Protein AF-0000000083498237 (afdb_homodimer)

Organism: Acipenser ruthenus (NCBI:txid7906)

Nearest PDB structures (foldseek):
  3wdn-assembly1_A  TM=9.332E-01  e=9.182E-15  Bos taurus
  2edg-assembly1_A  TM=9.041E-01  e=4.044E-14  Mus musculus
  1onl-assembly3_C  TM=9.691E-01  e=1.358E-11  Thermus thermophilus
  3mxu-assembly1_A  TM=9.628E-01  e=1.806E-11  Bartonella henselae
  1htp-assembly1_A  TM=9.085E-01  e=6.113E-12  Pisum sativum

InterPro domains:
  IPR000089 Biotin/lipoyl attachment [PS50968] (24-107)
  IPR002930 Glycine cleavage system H-protein [PTHR11715] (7-100)
  IPR003016 2-oxo acid dehydrogenase, lipoyl-binding site [PS00189] (49-78)
  IPR011053 Single hybrid motif [SSF51230] (9-100)
  IPR017453 Glycine cleavage system H-protein, subgroup [TIGR00527] (9-100)
  IPR033753 Glycine cleavage system H-protein/Simiate [PF01597] (9-100)
  IPR033753 Glycine cleavage system H-protein/Simiate [cd06848] (11-100)

Solvent-accessible surface area (backbone atoms only — not comparable to full-atom values): 10986 Å² total; per-residue (Å²): 130,83,64,63,46,64,39,66,40,38,36,51,88,50,55,48,30,40,34,39,44,63,49,28,32,35,34,30,42,36,71,67,43,34,59,72,41,42,66,38,72,39,49,47,72,61,58,70,67,42,76,38,47,59,65,33,74,49,34,34,40,28,27,92,78,39,76,44,78,35,58,33,56,47,61,39,43,31,71,40,59,48,66,64,31,69,82,41,24,45,32,38,61,77,28,25,69,64,78,21,36,47,37,30,28,58,101,129,83,65,63,47,65,39,67,40,39,35,51,89,50,54,48,30,39,32,38,45,64,50,27,32,35,33,31,42,37,70,68,42,34,60,74,42,41,66,37,73,39,47,48,71,60,57,70,68,43,76,39,46,60,64,33,75,49,36,35,40,29,27,90,78,42,77,43,79,35,58,32,57,46,61,38,43,29,70,41,58,50,66,63,30,69,82,40,25,44,31,37,62,79,28,24,70,64,78,22,36,46,36,30,26,58,100

Foldseek 3Di:
DPPDDDFDFDDDPDQKDWDDDPQKTWIFGDLVVDVVQPQWDAKFAADQFDWAAFQDFGIWTHDPVDIDTDTDRHGAGWHFALPVCHVVVRCCNVPRPPNNIGTMGGD/DPPDDDFDFDDDPDQKDWDDDPQKTWIFGDLVVDVVQPQWDAKFAADQFDWAAFQDFGIWTHDPVDIDTDTDRHGAGWHFALPVCHVVVRCCNVPRPPNNIGTMGGD

pLDDT: mean 87.87, std 16.26, range [27.38, 98.69]

Sequence (214 aa):
MLYFFSAVLKFTDKHEWVRVEGGTGIVGISNFAQEALGDVVYCGLPEVGTKLKKMDEFGALESVKAASELYSPLTGEVTEVNTALADNPGLVNKSCYKDGEFSTVPLMLYFFSAVLKFTDKHEWVRVEGGTGIVGISNFAQEALGDVVYCGLPEVGTKLKKMDEFGALESVKAASELYSPLTGEVTEVNTALADNPGLVNKSCYKDGEFSTVPL

Radius of gyration: 17.03 Å; Cα contacts (8 Å, |Δi|>4): 546; chains: 2; bounding box: 37×48×39 Å

Secondary structure (DSSP, 8-state):
----EEEEEEE-SSSEEEEEETTEEEEEE-HHHHHHH-SEEEEE-PPTT-EE-TT-EEEEEEESS-EEEEE-SS-EE--EE-THHHH-TTHHHH-TTTTT--EEEE-/----EEEEEEE-SSSEEEEEETTEEEEEE-HHHHHHH-SEEEEE-PPTT-EE-TT-EEEEEEESS-EEEEE-SS-EE--EE-THHHH-TTHHHH-TTTTT--EEEE-

Structure (mmCIF, N/CA/C/O backbone):
data_AF-0000000083498237-model_v1
#
loop_
_entity.id
_entity.type
_entity.pdbx_description
1 polymer 'Glycine cleavage system H protein'
#
loop_
_atom_site.group_PDB
_atom_site.id
_atom_site.type_symbol
_atom_site.label_atom_id
_atom_site.label_alt_id
_atom_site.label_comp_id
_atom_site.label_asym_id
_atom_site.label_entity_id
_atom_site.label_seq_id
_atom_site.pdbx_PDB_ins_code
_atom_site.Cartn_x
_atom_site.Cartn_y
_atom_site.Cartn_z
_atom_site.occupancy
_atom_site.B_iso_or_equiv
_atom_site.auth_seq_id
_atom_site.auth_comp_id
_atom_site.auth_asym_id
_atom_site.auth_atom_id
_atom_site.pdbx_PDB_model_num
ATOM 1 N N . MET A 1 1 ? -9.75 -21.562 10.539 1 27.38 1 MET A N 1
ATOM 2 C CA . MET A 1 1 ? -10.859 -20.656 10.219 1 27.38 1 MET A CA 1
ATOM 3 C C . MET A 1 1 ? -10.336 -19.328 9.68 1 27.38 1 MET A C 1
ATOM 5 O O . MET A 1 1 ? -9.547 -18.656 10.352 1 27.38 1 MET A O 1
ATOM 9 N N . LEU A 1 2 ? -10.242 -19.188 8.359 1 33.75 2 LEU A N 1
ATOM 10 C CA . LEU A 1 2 ? -9.633 -18.062 7.672 1 33.75 2 LEU A CA 1
ATOM 11 C C . LEU A 1 2 ? -10.406 -16.766 7.941 1 33.75 2 LEU A C 1
ATOM 13 O O . LEU A 1 2 ? -11.602 -16.688 7.633 1 33.75 2 LEU A O 1
ATOM 17 N N . TYR A 1 3 ? -10.234 -16.219 9.164 1 40.56 3 TYR A N 1
ATOM 18 C CA . TYR A 1 3 ? -11 -15.031 9.523 1 40.56 3 TYR A CA 1
ATOM 19 C C . TYR A 1 3 ? -10.867 -13.953 8.461 1 40.56 3 TYR A C 1
ATOM 21 O O . TYR A 1 3 ? -9.766 -13.68 7.977 1 40.56 3 TYR A O 1
ATOM 29 N N . PHE A 1 4 ? -11.953 -13.969 7.645 1 43.88 4 PHE A N 1
ATOM 30 C CA . PHE A 1 4 ? -12.078 -12.945 6.617 1 43.88 4 PHE A CA 1
ATOM 31 C C . PHE A 1 4 ? -12.453 -11.602 7.234 1 43.88 4 PHE A C 1
ATOM 33 O O . PHE A 1 4 ? -1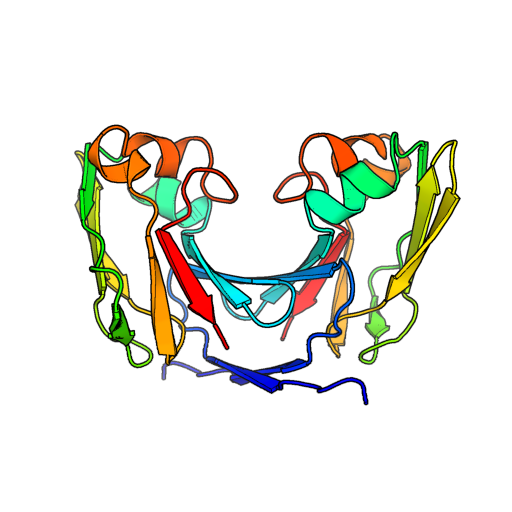3.281 -11.539 8.148 1 43.88 4 PHE A O 1
ATOM 40 N N . PHE A 1 5 ? -11.477 -10.859 7.574 1 47.78 5 PHE A N 1
ATOM 41 C CA . PHE A 1 5 ? -11.883 -9.523 8.008 1 47.78 5 PHE A CA 1
ATOM 42 C C . PHE A 1 5 ? -12.141 -8.625 6.801 1 47.78 5 PHE A C 1
ATOM 44 O O . PHE A 1 5 ? -11.438 -8.711 5.793 1 47.78 5 PHE A O 1
ATOM 51 N N . SER A 1 6 ? -13.391 -8.406 6.602 1 51.25 6 SER A N 1
ATOM 52 C CA . SER A 1 6 ? -13.789 -7.438 5.582 1 51.25 6 SER A CA 1
ATOM 53 C C . SER A 1 6 ? -13.594 -6.008 6.07 1 51.25 6 SER A C 1
ATOM 55 O O . SER A 1 6 ? -13.922 -5.684 7.215 1 51.25 6 SER A O 1
ATOM 57 N N . ALA A 1 7 ? -12.617 -5.414 5.512 1 54.34 7 ALA A N 1
ATOM 58 C CA . ALA A 1 7 ? -12.547 -3.99 5.828 1 54.34 7 ALA A CA 1
ATOM 59 C C . ALA A 1 7 ? -13.156 -3.148 4.711 1 54.34 7 ALA A C 1
ATOM 61 O O . ALA A 1 7 ? -13.039 -3.492 3.531 1 54.34 7 ALA A O 1
ATOM 62 N N . VAL A 1 8 ? -14.234 -2.467 5.133 1 51.41 8 VAL A N 1
ATOM 63 C CA . VAL A 1 8 ? -14.812 -1.5 4.207 1 51.41 8 VAL A CA 1
ATOM 64 C C . VAL A 1 8 ? -13.93 -0.252 4.148 1 51.41 8 VAL A C 1
ATOM 66 O O . VAL A 1 8 ? -13.719 0.412 5.168 1 51.41 8 VAL A O 1
ATOM 69 N N . LEU A 1 9 ? -13.109 -0.253 3.09 1 57.09 9 LEU A N 1
ATOM 70 C CA . LEU A 1 9 ? -12.32 0.964 2.939 1 57.09 9 LEU A CA 1
ATOM 71 C C . LEU A 1 9 ? -13.055 1.985 2.076 1 57.09 9 LEU A C 1
ATOM 73 O O . LEU A 1 9 ? -13.617 1.635 1.037 1 57.09 9 LEU A O 1
ATOM 77 N N . LYS A 1 10 ? -13.484 3.09 2.682 1 51.22 10 LYS A N 1
ATOM 78 C CA . LYS A 1 10 ? -14.047 4.227 1.953 1 51.22 10 LYS A CA 1
ATOM 79 C C . LYS A 1 10 ? -12.961 5.223 1.565 1 51.22 10 LYS A C 1
ATOM 81 O O . LYS A 1 10 ? -12.148 5.617 2.404 1 51.22 10 LYS A O 1
ATOM 86 N N . PHE A 1 11 ? -12.742 5.18 0.241 1 52.62 11 PHE A N 1
ATOM 87 C CA . PHE A 1 11 ? -11.648 6.039 -0.191 1 52.62 11 PHE A CA 1
ATOM 88 C C . PHE A 1 11 ? -12.172 7.395 -0.654 1 52.62 11 PHE A C 1
ATOM 90 O O . PHE A 1 11 ? -13.297 7.492 -1.161 1 52.62 11 PHE A O 1
ATOM 97 N N . THR A 1 12 ? -11.672 8.312 0.049 1 52 12 THR A N 1
ATOM 98 C CA . THR A 1 12 ? -11.922 9.648 -0.482 1 52 12 THR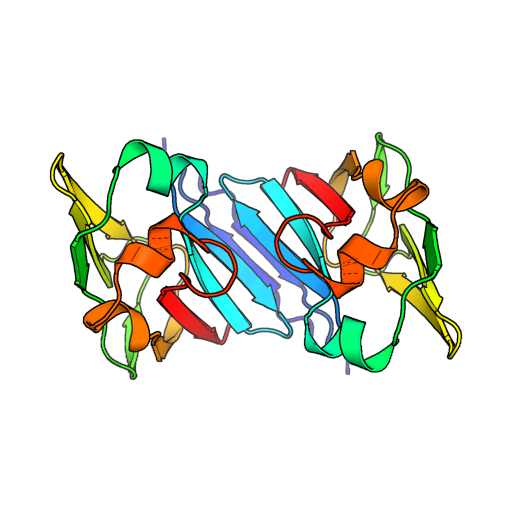 A CA 1
ATOM 99 C C . THR A 1 12 ? -11.023 9.93 -1.688 1 52 12 THR A C 1
ATOM 101 O O . THR A 1 12 ? -10.039 9.227 -1.907 1 52 12 THR A O 1
ATOM 104 N N . ASP A 1 13 ? -11.539 10.656 -2.639 1 53.16 13 ASP A N 1
ATOM 105 C CA . ASP A 1 13 ? -10.75 11.18 -3.752 1 53.16 13 ASP A CA 1
ATOM 106 C C . ASP A 1 13 ? -9.453 11.82 -3.256 1 53.16 13 ASP A C 1
ATOM 108 O O . ASP A 1 13 ? -8.75 12.484 -4.0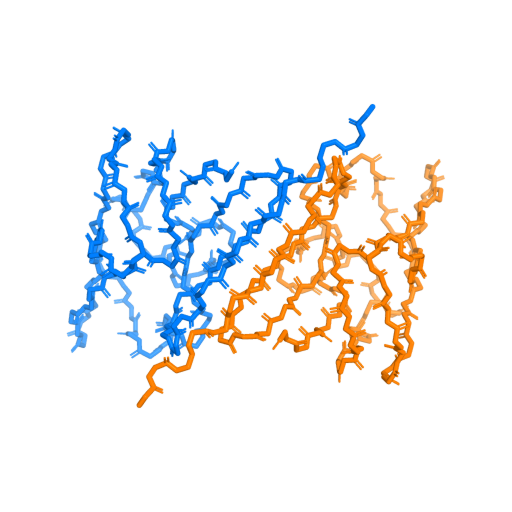2 1 53.16 13 ASP A O 1
ATOM 112 N N . LYS A 1 14 ? -9.172 11.672 -2.029 1 62.41 14 LYS A N 1
ATOM 113 C CA . LYS A 1 14 ? -7.996 12.43 -1.613 1 62.41 14 LYS A CA 1
ATOM 114 C C . LYS A 1 14 ? -6.715 11.641 -1.862 1 62.41 14 LYS A C 1
ATOM 116 O O . LYS A 1 14 ? -6.75 10.562 -2.465 1 62.41 14 LYS A O 1
ATOM 121 N N . HIS A 1 15 ? -5.512 12.211 -1.457 1 78.88 15 HIS A N 1
ATOM 122 C CA . HIS A 1 15 ? -4.133 11.898 -1.819 1 78.88 15 HIS A CA 1
ATOM 123 C C . HIS A 1 15 ? -3.553 10.828 -0.9 1 78.88 15 HIS A C 1
ATOM 125 O O . HIS A 1 15 ? -2.41 10.406 -1.084 1 78.88 15 HIS A O 1
ATOM 131 N N . GLU A 1 16 ? -4.492 10.289 0.008 1 83.06 16 GLU A N 1
ATOM 132 C CA . GLU A 1 16 ? -3.967 9.266 0.905 1 83.06 16 GLU A CA 1
ATOM 133 C C . GLU A 1 16 ? -4.207 7.867 0.344 1 83.06 16 GLU A C 1
ATOM 135 O O . GLU A 1 16 ? -5.184 7.637 -0.367 1 83.06 16 GLU A O 1
ATOM 140 N N . TRP A 1 17 ? -3.297 6.969 0.682 1 89.69 17 TRP A N 1
ATOM 141 C CA . TRP A 1 17 ? -3.492 5.555 0.387 1 89.69 17 TRP A CA 1
ATOM 142 C C . TRP A 1 17 ? -3.539 4.73 1.67 1 89.69 17 TRP A C 1
ATOM 144 O O . TRP A 1 17 ? -3.049 5.168 2.713 1 89.69 17 TRP A O 1
ATOM 154 N N . VAL A 1 18 ? -4.211 3.629 1.62 1 90.56 18 VAL A N 1
ATOM 155 C CA . VAL A 1 18 ? -4.191 2.623 2.678 1 90.56 18 VAL A CA 1
ATOM 156 C C . VAL A 1 18 ? -3.676 1.298 2.121 1 90.56 18 VAL A C 1
ATOM 158 O O . VAL A 1 18 ? -4.137 0.838 1.072 1 90.56 18 VAL A O 1
ATOM 161 N N . ARG A 1 19 ? -2.652 0.827 2.756 1 91.19 19 ARG A N 1
ATOM 162 C CA . ARG A 1 19 ? -2.217 -0.532 2.455 1 91.19 19 ARG A CA 1
ATOM 163 C C . ARG A 1 19 ? -2.664 -1.505 3.539 1 91.19 19 ARG A C 1
ATOM 165 O O . ARG A 1 19 ? -2.461 -1.254 4.73 1 91.19 19 ARG A O 1
ATOM 172 N N . VAL A 1 20 ? -3.318 -2.539 3.094 1 88.19 20 VAL A N 1
ATOM 173 C CA . VAL A 1 20 ? -3.785 -3.553 4.035 1 88.19 20 VAL A CA 1
ATOM 174 C C . VAL A 1 20 ? -2.912 -4.801 3.922 1 88.19 20 VAL A C 1
ATOM 176 O O . VAL A 1 20 ? -2.768 -5.371 2.838 1 88.19 20 VAL A O 1
ATOM 179 N N . GLU A 1 21 ? -2.26 -5.148 5.059 1 83.88 21 GLU A N 1
ATOM 180 C CA . GLU A 1 21 ? -1.44 -6.348 5.203 1 83.88 21 GLU A CA 1
ATOM 181 C C . GLU A 1 21 ? -1.862 -7.16 6.422 1 83.88 21 GLU A C 1
ATOM 183 O O . GLU A 1 21 ? -1.697 -6.715 7.559 1 83.88 21 GLU A O 1
ATOM 188 N N . GLY A 1 22 ? -2.287 -8.406 6.27 1 75.81 22 GLY A N 1
ATOM 189 C CA . GLY A 1 22 ? -2.664 -9.25 7.398 1 75.81 22 GLY A CA 1
ATOM 190 C C . GLY A 1 22 ? -3.65 -8.578 8.336 1 75.81 22 GLY A C 1
ATOM 191 O O . GLY A 1 22 ? -3.465 -8.594 9.555 1 75.81 22 GLY A O 1
ATOM 192 N N . GLY A 1 23 ? -4.605 -7.793 7.898 1 78.31 23 GLY A N 1
ATOM 193 C CA . GLY A 1 23 ? -5.621 -7.172 8.734 1 78.31 23 GLY A CA 1
ATOM 194 C C . GLY A 1 23 ? -5.195 -5.824 9.289 1 78.31 23 GLY A C 1
ATOM 195 O O . GLY A 1 23 ? -5.832 -5.297 10.203 1 78.31 23 GLY A O 1
ATOM 196 N N . THR A 1 24 ? -4.133 -5.449 8.977 1 88.38 24 THR A N 1
ATOM 197 C CA . THR A 1 24 ? -3.613 -4.168 9.445 1 88.38 24 THR A CA 1
ATOM 198 C C . THR A 1 24 ? -3.557 -3.16 8.305 1 88.38 24 THR A C 1
ATOM 200 O O . THR A 1 24 ? -3.113 -3.486 7.199 1 88.38 24 THR A O 1
ATOM 203 N N . GLY A 1 25 ? -4.09 -2 8.609 1 91.06 25 GLY A N 1
ATOM 204 C CA . GLY A 1 25 ? -4 -0.906 7.652 1 91.06 25 GLY A CA 1
ATOM 205 C C . GLY A 1 25 ? -2.842 0.034 7.934 1 91.06 25 GLY A C 1
ATOM 206 O O . GLY A 1 25 ? -2.619 0.428 9.078 1 91.06 25 GLY A O 1
ATOM 207 N N . ILE A 1 26 ? -2.045 0.298 6.871 1 93.69 26 ILE A N 1
ATOM 208 C CA . ILE A 1 26 ? -0.988 1.304 6.895 1 93.69 26 ILE A CA 1
ATOM 209 C C . ILE A 1 26 ? -1.384 2.488 6.016 1 93.69 26 ILE A C 1
ATOM 211 O O . ILE A 1 26 ? -1.912 2.307 4.918 1 93.69 26 ILE A O 1
ATOM 215 N N . VAL A 1 27 ? -1.075 3.727 6.555 1 94.5 27 VAL A N 1
ATOM 216 C CA . VAL A 1 27 ? -1.565 4.91 5.855 1 94.5 27 VAL A CA 1
ATOM 217 C C . VAL A 1 27 ? -0.387 5.773 5.406 1 94.5 27 VAL A C 1
ATOM 219 O O . VAL A 1 27 ? 0.569 5.969 6.16 1 94.5 27 VAL A O 1
ATOM 222 N N . GLY A 1 28 ? -0.478 6.27 4.223 1 94.69 28 GLY A N 1
ATOM 223 C CA . GLY A 1 28 ? 0.453 7.242 3.668 1 94.69 28 GLY A CA 1
ATOM 224 C C . GLY A 1 28 ? -0.156 8.094 2.574 1 94.69 28 GLY A C 1
ATOM 225 O O . GLY A 1 28 ? -1.38 8.172 2.447 1 94.69 28 GLY A O 1
ATOM 226 N N . ILE A 1 29 ? 0.693 8.797 1.901 1 93.44 29 ILE A N 1
ATOM 227 C CA . ILE A 1 29 ? 0.193 9.578 0.775 1 93.44 29 ILE A CA 1
ATOM 228 C C . ILE A 1 29 ? 0.884 9.133 -0.51 1 93.44 29 ILE A C 1
ATOM 230 O O . ILE A 1 29 ? 2.004 8.617 -0.473 1 93.44 29 ILE A O 1
ATOM 234 N N . SER A 1 30 ? 0.207 9.375 -1.565 1 90.75 30 SER A N 1
ATOM 235 C CA . SER A 1 30 ? 0.648 8.906 -2.875 1 90.75 30 SER A CA 1
ATOM 236 C C . SER A 1 30 ? 1.851 9.703 -3.371 1 90.75 30 SER A C 1
ATOM 238 O O . SER A 1 30 ? 2.15 10.781 -2.846 1 90.75 30 SER A O 1
ATOM 240 N N . ASN A 1 31 ? 2.551 9.047 -4.398 1 90.81 31 ASN A N 1
ATOM 241 C CA . ASN A 1 31 ? 3.645 9.758 -5.059 1 90.81 31 ASN A CA 1
ATOM 242 C C . ASN A 1 31 ? 3.176 11.078 -5.66 1 90.81 31 ASN A C 1
ATOM 244 O O . ASN A 1 31 ? 3.859 12.094 -5.547 1 90.81 31 ASN A O 1
ATOM 248 N N . PHE A 1 32 ? 2.08 11.078 -6.262 1 87.38 32 PHE A N 1
ATOM 249 C CA . PHE A 1 32 ? 1.513 12.281 -6.848 1 87.38 32 PHE A CA 1
ATOM 250 C C . PHE A 1 32 ? 1.318 13.359 -5.789 1 87.38 32 PHE A C 1
ATOM 252 O O . PHE A 1 32 ? 1.662 14.523 -6.008 1 87.38 32 PHE A O 1
ATOM 259 N N . ALA A 1 33 ? 0.792 12.984 -4.66 1 89.31 33 ALA A N 1
ATOM 260 C CA . ALA A 1 33 ? 0.479 13.938 -3.596 1 89.31 33 ALA A CA 1
ATOM 261 C C . ALA A 1 33 ? 1.747 14.578 -3.047 1 89.31 33 ALA A C 1
ATOM 263 O O . ALA A 1 33 ? 1.802 15.797 -2.865 1 89.31 33 ALA A O 1
ATOM 264 N N . GLN A 1 34 ? 2.752 13.727 -2.742 1 92.75 34 GLN A N 1
ATOM 265 C CA . GLN A 1 34 ? 3.965 14.312 -2.184 1 92.75 34 GLN A CA 1
ATOM 266 C C . GLN A 1 34 ? 4.652 15.227 -3.195 1 92.75 34 GLN A C 1
ATOM 268 O O . GLN A 1 34 ? 5.254 16.234 -2.82 1 92.75 34 GLN A O 1
ATOM 273 N N . GLU A 1 35 ? 4.645 14.922 -4.449 1 93.06 35 GLU A N 1
ATOM 274 C CA . GLU A 1 35 ? 5.207 15.789 -5.48 1 93.06 35 GLU A CA 1
ATOM 275 C C . GLU A 1 35 ? 4.48 17.125 -5.535 1 93.06 35 GLU A C 1
ATOM 277 O O . GLU A 1 35 ? 5.113 18.172 -5.668 1 93.06 35 GLU A O 1
ATOM 282 N N . ALA A 1 36 ? 3.176 17.062 -5.457 1 91.06 36 ALA A N 1
ATOM 283 C CA . ALA A 1 36 ? 2.371 18.281 -5.5 1 91.06 36 ALA A CA 1
ATOM 284 C C . ALA A 1 36 ? 2.691 19.188 -4.316 1 91.06 36 ALA A C 1
ATOM 286 O O . ALA A 1 36 ? 2.646 20.422 -4.438 1 91.06 36 ALA A O 1
ATOM 287 N N . LEU A 1 37 ? 3.033 18.625 -3.197 1 93.69 37 LEU A N 1
ATOM 288 C CA . LEU A 1 37 ? 3.371 19.375 -1.992 1 93.69 37 LEU A CA 1
ATOM 289 C C . LEU A 1 37 ? 4.746 20.016 -2.121 1 93.69 37 LEU A C 1
ATOM 291 O O . LEU A 1 37 ? 4.984 21.094 -1.582 1 93.69 37 LEU A O 1
ATOM 295 N N . GLY A 1 38 ? 5.602 19.391 -2.846 1 95.5 38 GLY A N 1
ATOM 296 C CA . GLY A 1 38 ? 7.008 19.766 -2.852 1 95.5 38 GLY A CA 1
ATOM 297 C C . GLY A 1 38 ? 7.777 19.219 -1.665 1 95.5 38 GLY A C 1
ATOM 298 O O . GLY A 1 38 ? 7.383 18.203 -1.073 1 95.5 38 GLY A O 1
ATOM 299 N N . ASP A 1 39 ? 8.898 19.859 -1.352 1 97.44 39 ASP A N 1
ATOM 300 C CA . ASP A 1 39 ? 9.75 19.359 -0.276 1 97.44 39 ASP A CA 1
ATOM 301 C C . ASP A 1 39 ? 9.062 19.484 1.078 1 97.44 39 ASP A C 1
ATOM 303 O O . ASP A 1 39 ? 8.797 20.594 1.544 1 97.44 39 ASP A O 1
ATOM 307 N N . VAL A 1 40 ? 8.805 18.344 1.669 1 98.19 40 VAL A N 1
ATOM 308 C CA . VAL A 1 40 ? 8.164 18.344 2.979 1 98.19 40 VAL A CA 1
ATOM 309 C C . VAL A 1 40 ? 9.18 18.688 4.059 1 98.19 40 VAL A C 1
ATOM 311 O O . VAL A 1 40 ? 10.242 18.078 4.145 1 98.19 40 VAL A O 1
ATOM 314 N N . VAL A 1 41 ? 8.82 19.703 4.848 1 98.25 41 VAL A N 1
ATOM 315 C CA . VAL A 1 41 ? 9.773 20.188 5.844 1 98.25 41 VAL A CA 1
ATOM 316 C C . VAL A 1 41 ? 9.242 19.891 7.246 1 98.25 41 VAL A C 1
ATOM 318 O O . VAL A 1 41 ? 9.992 19.953 8.227 1 98.25 41 VAL A O 1
ATOM 321 N N . TYR A 1 42 ? 8.008 19.641 7.371 1 98.5 42 TYR A N 1
ATOM 322 C CA . TYR A 1 42 ? 7.414 19.312 8.664 1 98.5 42 TYR A CA 1
ATOM 323 C C . TYR A 1 42 ? 6.309 18.266 8.516 1 98.5 42 TYR A C 1
ATOM 325 O O . TYR A 1 42 ? 5.574 18.281 7.523 1 98.5 42 TYR A O 1
ATOM 333 N N . CYS A 1 43 ? 6.164 17.375 9.523 1 98.44 43 CYS A N 1
ATOM 334 C CA . CYS A 1 43 ? 5.125 16.359 9.602 1 98.44 43 CYS A CA 1
ATOM 335 C C . CYS A 1 43 ? 4.629 16.203 11.031 1 98.44 43 CYS A C 1
ATOM 337 O O . CYS A 1 43 ? 5.41 15.875 11.93 1 98.44 43 CYS A O 1
ATOM 339 N N . GLY A 1 44 ? 3.348 16.484 11.18 1 98.25 44 GLY A N 1
ATOM 340 C CA . GLY A 1 44 ? 2.678 16.203 12.438 1 98.25 44 GLY A CA 1
ATOM 341 C C . GLY A 1 44 ? 1.752 15.008 12.375 1 98.25 44 GLY A C 1
ATOM 342 O O . GLY A 1 44 ? 0.892 14.93 11.492 1 98.25 44 GLY A O 1
ATOM 343 N N . LEU A 1 45 ? 1.918 14.055 13.328 1 98.56 45 LEU A N 1
ATOM 344 C CA . LEU A 1 45 ? 1.117 12.836 13.344 1 98.56 45 LEU A CA 1
ATOM 345 C C . LEU A 1 45 ? 0.421 12.656 14.688 1 98.56 45 LEU A C 1
ATOM 347 O O . LEU A 1 45 ? 0.765 13.336 15.664 1 98.56 45 LEU A O 1
ATOM 351 N N . PRO A 1 46 ? -0.608 11.797 14.625 1 98.19 46 PRO A N 1
ATOM 352 C CA . PRO A 1 46 ? -1.301 11.578 15.898 1 98.19 46 PRO A CA 1
ATOM 353 C C . PRO A 1 46 ? -0.472 10.766 16.891 1 98.19 46 PRO A C 1
ATOM 355 O O . PRO A 1 46 ? 0.594 10.258 16.531 1 98.19 46 PRO A O 1
ATOM 358 N N . GLU A 1 47 ? -1.033 10.68 18.125 1 98.06 47 GLU A N 1
ATOM 359 C CA . GLU A 1 47 ? -0.423 9.789 19.109 1 98.06 47 GLU A CA 1
ATOM 360 C C . GLU A 1 47 ? -0.965 8.375 18.984 1 98.06 47 GLU A C 1
ATOM 362 O O . GLU A 1 47 ? -2.096 8.172 18.531 1 98.06 47 GLU A O 1
ATOM 367 N N . VAL A 1 48 ? -0.043 7.391 19.422 1 98.44 48 VAL A N 1
ATOM 368 C CA . VAL A 1 48 ? -0.532 6.02 19.562 1 98.44 48 VAL A CA 1
ATOM 369 C C . VAL A 1 48 ? -1.711 5.988 20.531 1 98.44 48 VAL A C 1
ATOM 371 O O . VAL A 1 48 ? -1.681 6.641 21.578 1 98.44 48 VAL A O 1
ATOM 374 N N . GLY A 1 49 ? -2.736 5.289 20.125 1 98.44 49 GLY A N 1
ATOM 375 C CA . GLY A 1 49 ? -3.928 5.211 20.953 1 98.44 49 GLY A CA 1
ATOM 376 C C . GLY A 1 49 ? -5.051 6.113 20.469 1 98.44 49 GLY A C 1
ATOM 377 O O . GLY A 1 49 ? -6.188 5.996 20.938 1 98.44 49 GLY A O 1
ATOM 378 N N . THR A 1 50 ? -4.816 7.016 19.547 1 98.44 50 THR A N 1
ATOM 379 C CA . THR A 1 50 ? -5.824 7.926 19.016 1 98.44 50 THR A CA 1
ATOM 380 C C . THR A 1 50 ? -6.891 7.156 18.234 1 98.44 50 THR A C 1
ATOM 382 O O . THR A 1 50 ? -6.562 6.332 17.375 1 98.44 50 THR A O 1
ATOM 385 N N . LYS A 1 51 ? -8.164 7.414 18.562 1 97.88 51 LYS A N 1
ATOM 386 C CA . LYS A 1 51 ? -9.281 6.871 17.797 1 97.88 51 LYS A CA 1
ATOM 387 C C . LYS A 1 51 ? -9.641 7.785 16.625 1 97.88 51 LYS A C 1
ATOM 389 O O . LYS A 1 51 ? -9.789 9 16.797 1 97.88 51 LYS A O 1
ATOM 394 N N . LEU A 1 52 ? -9.695 7.145 15.484 1 94.31 52 LEU A N 1
ATOM 395 C CA . LEU A 1 52 ? -10 7.898 14.273 1 94.31 52 LEU A CA 1
ATOM 396 C C . LEU A 1 52 ? -11.258 7.367 13.602 1 94.31 52 LEU A C 1
ATOM 398 O O . LEU A 1 52 ? -11.477 6.156 13.555 1 94.31 52 LEU A O 1
ATOM 402 N N . LYS A 1 53 ? -12.094 8.289 13.211 1 90.75 53 LYS A N 1
ATOM 403 C CA . LYS A 1 53 ? -13.125 7.977 12.227 1 90.75 53 LYS A CA 1
ATOM 404 C C . LYS A 1 53 ? -12.695 8.391 10.82 1 90.75 53 LYS A C 1
ATOM 406 O O . LYS A 1 53 ? -11.859 9.289 10.664 1 90.75 53 LYS A O 1
ATOM 411 N N . LYS A 1 54 ? -13.227 7.707 9.93 1 86.25 54 LYS A N 1
ATOM 412 C CA . LYS A 1 54 ? -12.977 8.125 8.555 1 86.25 54 LYS A CA 1
ATOM 413 C C . LYS A 1 54 ? -13.195 9.625 8.383 1 86.25 54 LYS A C 1
ATOM 415 O O . LYS A 1 54 ? -14.164 10.18 8.906 1 86.25 54 LYS A O 1
ATOM 420 N N . MET A 1 55 ? -12.281 10.281 7.766 1 88.56 55 MET A N 1
ATOM 421 C CA . MET A 1 55 ? -12.289 11.688 7.375 1 88.56 55 MET A CA 1
ATOM 422 C C . MET A 1 55 ? -11.93 12.578 8.555 1 88.56 55 MET A C 1
ATOM 424 O O . MET A 1 55 ? -11.906 13.805 8.43 1 88.56 55 MET A O 1
ATOM 428 N N . ASP A 1 56 ? -11.656 11.938 9.633 1 92.56 56 ASP A N 1
ATOM 429 C CA . ASP A 1 56 ? -11.07 12.75 10.695 1 92.56 56 ASP A CA 1
ATOM 430 C C . ASP A 1 56 ? -9.711 13.305 10.281 1 92.56 56 ASP A C 1
ATOM 432 O O . ASP A 1 56 ? -8.914 12.609 9.656 1 92.56 56 ASP A O 1
ATOM 436 N N . GLU A 1 57 ? -9.492 14.508 10.656 1 93.38 57 GLU A N 1
ATOM 437 C CA . GLU A 1 57 ? -8.133 15.023 10.57 1 93.38 57 GLU A CA 1
ATOM 438 C C . GLU A 1 57 ? -7.219 14.344 11.586 1 93.38 57 GLU A C 1
ATOM 440 O O . GLU A 1 57 ? -7.57 14.227 12.766 1 93.38 57 GLU A O 1
ATOM 445 N N . PHE A 1 58 ? -6.055 13.836 11.109 1 95.62 58 PHE A N 1
ATOM 446 C CA . PHE A 1 58 ? -5.23 13.133 12.086 1 95.62 58 PHE A CA 1
ATOM 447 C C . PHE A 1 58 ? -3.799 13.648 12.055 1 95.62 58 PHE A C 1
ATOM 449 O O . PHE A 1 58 ? -2.945 13.172 12.812 1 95.62 58 PHE A O 1
ATOM 456 N N . GLY A 1 59 ? -3.498 14.57 11.188 1 96.31 59 GLY A N 1
ATOM 457 C CA . GLY A 1 59 ? -2.158 15.125 11.062 1 96.31 59 GLY A CA 1
ATOM 458 C C . GLY A 1 59 ? -2.059 16.203 10 1 96.31 59 GLY A C 1
ATOM 459 O O . GLY A 1 59 ? -3.076 16.672 9.477 1 96.31 59 GLY A O 1
ATOM 460 N N . ALA A 1 60 ? -0.737 16.578 9.844 1 96.69 60 ALA A N 1
ATOM 461 C CA . ALA A 1 60 ? -0.497 17.609 8.836 1 96.69 60 ALA A CA 1
ATOM 462 C C . ALA A 1 60 ? 0.917 17.516 8.273 1 96.69 60 ALA A C 1
ATOM 464 O O . ALA A 1 60 ? 1.821 17 8.938 1 96.69 60 ALA A O 1
ATOM 465 N N . LEU A 1 61 ? 1.001 17.922 7.043 1 97.31 61 LEU A N 1
ATOM 466 C CA . LEU A 1 61 ? 2.291 18.109 6.383 1 97.31 61 LEU A CA 1
ATOM 467 C C . LEU A 1 61 ? 2.512 19.578 6.023 1 97.31 61 LEU A C 1
ATOM 469 O O . LEU A 1 61 ? 1.558 20.297 5.715 1 97.31 61 LEU A O 1
ATOM 473 N N . GLU A 1 62 ? 3.799 19.953 6.09 1 97.88 62 GLU A N 1
ATOM 474 C CA . GLU A 1 62 ? 4.172 21.297 5.66 1 97.88 62 GLU A CA 1
ATOM 475 C C . GLU A 1 62 ? 5.328 21.266 4.664 1 97.88 62 GLU A C 1
ATOM 477 O O . GLU A 1 62 ? 6.301 20.531 4.863 1 97.88 62 GLU A O 1
ATOM 482 N N . SER A 1 63 ? 5.109 21.891 3.641 1 96.38 63 SER A N 1
ATOM 483 C CA . SER A 1 63 ? 6.164 22.188 2.676 1 96.38 63 SER A CA 1
ATOM 484 C C . SER A 1 63 ? 6.391 23.688 2.545 1 96.38 63 SER A C 1
ATOM 486 O O . SER A 1 63 ? 5.75 24.484 3.24 1 96.38 63 SER A O 1
ATOM 488 N N . VAL A 1 64 ? 7.52 24.125 1.707 1 92.75 64 VAL A N 1
ATOM 489 C CA . VAL A 1 64 ? 7.762 25.531 1.466 1 92.75 64 VAL A CA 1
ATOM 490 C C . VAL A 1 64 ? 6.539 26.172 0.807 1 92.75 64 VAL A C 1
ATOM 492 O O . VAL A 1 64 ? 6.215 27.328 1.063 1 92.75 64 VAL A O 1
ATOM 495 N N . LYS A 1 65 ? 5.801 25.312 0.009 1 92.19 65 LYS A N 1
ATOM 496 C CA . LYS A 1 65 ? 4.73 25.828 -0.836 1 92.19 65 LYS A CA 1
ATOM 497 C C . LYS A 1 65 ? 3.4 25.844 -0.09 1 92.19 65 LYS A C 1
ATOM 499 O O . LYS A 1 65 ? 2.547 26.688 -0.352 1 92.19 65 LYS A O 1
ATOM 504 N N . ALA A 1 66 ? 3.182 24.844 0.772 1 90.12 66 ALA A N 1
ATOM 505 C CA . ALA A 1 66 ? 1.833 24.734 1.321 1 90.12 66 ALA A CA 1
ATOM 506 C C . ALA A 1 66 ? 1.821 23.891 2.584 1 90.12 66 ALA A C 1
ATOM 508 O O . ALA A 1 66 ? 2.787 23.172 2.869 1 90.12 66 ALA A O 1
ATOM 509 N N . ALA A 1 67 ? 0.736 24.203 3.291 1 93.5 67 ALA A N 1
ATOM 510 C CA . ALA A 1 67 ? 0.359 23.281 4.363 1 93.5 67 ALA A CA 1
ATOM 511 C C . ALA A 1 67 ? -0.831 22.422 3.949 1 93.5 67 ALA A C 1
ATOM 513 O O . ALA A 1 67 ? -1.735 22.891 3.256 1 93.5 67 ALA A O 1
ATOM 514 N N . SER A 1 68 ? -0.719 21.141 4.371 1 91.81 68 SER A N 1
ATOM 515 C CA . SER A 1 68 ? -1.802 20.219 4.016 1 91.81 68 SER A CA 1
ATOM 516 C C . SER A 1 68 ? -2.215 19.375 5.211 1 91.81 68 SER A C 1
ATOM 518 O O . SER A 1 68 ? -1.366 18.781 5.879 1 91.81 68 SER A O 1
ATOM 520 N N . GLU A 1 69 ? -3.539 19.328 5.41 1 93.75 69 GLU A N 1
ATOM 521 C CA . GLU A 1 69 ? -4.066 18.453 6.453 1 93.75 69 GLU A CA 1
ATOM 522 C C . GLU A 1 69 ? -4.172 17.016 5.957 1 93.75 69 GLU A C 1
ATOM 524 O O . GLU A 1 69 ? -4.398 16.766 4.77 1 93.75 69 GLU A O 1
ATOM 529 N N . LEU A 1 70 ? -3.947 16.141 6.93 1 93.31 70 LEU A N 1
ATOM 530 C CA . LEU A 1 70 ? -4.121 14.711 6.652 1 93.31 70 LEU A CA 1
ATOM 531 C C . LEU A 1 70 ? -5.457 14.211 7.195 1 93.31 70 LEU A C 1
ATOM 533 O O . LEU A 1 70 ? -5.805 14.484 8.352 1 93.31 70 LEU A O 1
ATOM 537 N N . TYR A 1 71 ? -6.156 13.445 6.293 1 91.56 71 TYR A N 1
ATOM 538 C CA . TYR A 1 71 ? -7.445 12.898 6.695 1 91.56 71 TYR A CA 1
ATOM 539 C C . TYR A 1 71 ? -7.422 11.375 6.688 1 91.56 71 TYR A C 1
ATOM 541 O O . TYR A 1 71 ? -6.875 10.766 5.766 1 91.56 71 TYR A O 1
ATOM 549 N N . SER A 1 72 ? -8.094 10.852 7.719 1 90.25 72 SER A N 1
ATOM 550 C CA . SER A 1 72 ? -8.039 9.398 7.863 1 90.25 72 SER A CA 1
ATOM 551 C C . SER A 1 72 ? -8.883 8.711 6.797 1 90.25 72 SER A C 1
ATOM 553 O O . SER A 1 72 ? -10.055 9.039 6.609 1 90.25 72 SER A O 1
ATOM 555 N N . PRO A 1 73 ? -8.25 7.801 6.145 1 86.81 73 PRO A N 1
ATOM 556 C CA . PRO A 1 73 ? -9.016 7.031 5.164 1 86.81 73 PRO A CA 1
ATOM 557 C C . PRO A 1 73 ? -9.758 5.852 5.789 1 86.81 73 PRO A C 1
ATOM 559 O O . PRO A 1 73 ? -10.445 5.105 5.086 1 86.81 73 PRO A O 1
ATOM 562 N N . LEU A 1 74 ? -9.648 5.641 7.09 1 86.44 74 LEU A N 1
ATOM 563 C CA . LEU A 1 74 ? -10.234 4.48 7.746 1 86.44 74 LEU A CA 1
ATOM 564 C C . LEU A 1 74 ? -10.648 4.812 9.18 1 86.44 74 LEU A C 1
ATOM 566 O O . LEU A 1 74 ? -10.289 5.871 9.695 1 86.44 74 LEU A O 1
ATOM 570 N N . THR A 1 75 ? -11.469 3.979 9.648 1 89.44 75 THR A N 1
ATOM 571 C CA . THR A 1 75 ? -11.883 4.078 11.047 1 89.44 75 THR A CA 1
ATOM 572 C C . THR A 1 75 ? -11.164 3.039 11.898 1 89.44 75 THR A C 1
ATOM 574 O O . THR A 1 75 ? -11.039 1.879 11.5 1 89.44 75 THR A O 1
ATOM 577 N N . GLY A 1 76 ? -10.656 3.428 13.039 1 92.94 76 GLY A N 1
ATOM 578 C CA . GLY A 1 76 ? -9.969 2.531 13.953 1 92.94 76 GLY A CA 1
ATOM 579 C C . GLY A 1 76 ? -9.109 3.26 14.969 1 92.94 76 GLY A C 1
ATOM 580 O O . GLY A 1 76 ? -9.266 4.465 15.172 1 92.94 76 GLY A O 1
ATOM 581 N N . GLU A 1 77 ? -8.273 2.463 15.625 1 97.38 77 GLU A N 1
ATOM 582 C CA . GLU A 1 77 ? -7.352 3.02 16.609 1 97.38 77 GLU A CA 1
ATOM 583 C C . GLU A 1 77 ? -5.906 2.926 16.141 1 97.38 77 GLU A C 1
ATOM 585 O O . GLU A 1 77 ? -5.465 1.869 15.68 1 97.38 77 GLU A O 1
ATOM 590 N N . VAL A 1 78 ? -5.188 4.086 16.266 1 97.94 78 VAL A N 1
ATOM 591 C CA . VAL A 1 78 ? -3.781 4.121 15.867 1 97.94 78 VAL A CA 1
ATOM 592 C C . VAL A 1 78 ? -2.951 3.275 16.828 1 97.94 78 VAL A C 1
ATOM 594 O O . VAL A 1 78 ? -2.967 3.504 18.047 1 97.94 78 VAL A O 1
ATOM 597 N N . THR A 1 79 ? -2.232 2.301 16.219 1 98.56 79 THR A N 1
ATOM 598 C CA . THR A 1 79 ? -1.457 1.441 17.109 1 98.56 79 THR A CA 1
ATOM 599 C C . THR A 1 79 ? 0.038 1.672 16.906 1 98.56 79 THR A C 1
ATOM 601 O O . THR A 1 79 ? 0.848 1.27 17.75 1 98.56 79 THR A O 1
ATOM 604 N N . GLU A 1 80 ? 0.486 2.182 15.844 1 98.44 80 GLU A N 1
ATOM 605 C CA . GLU A 1 80 ? 1.862 2.586 15.562 1 98.44 80 GLU A CA 1
ATOM 606 C C . GLU A 1 80 ? 1.907 3.898 14.789 1 98.44 80 GLU A C 1
ATOM 608 O O . GLU A 1 80 ? 1.035 4.168 13.961 1 98.44 80 GLU A O 1
ATOM 613 N N . VAL A 1 81 ? 2.959 4.703 15.078 1 98.69 81 VAL A N 1
ATOM 614 C CA . VAL A 1 81 ? 3.203 5.957 14.375 1 98.69 81 VAL A CA 1
ATOM 615 C C . VAL A 1 81 ? 4.664 6.027 13.93 1 98.69 81 VAL A C 1
ATOM 617 O O . VAL A 1 81 ? 5.562 5.613 14.664 1 98.69 81 VAL A O 1
ATOM 620 N N . ASN A 1 82 ? 4.859 6.516 12.695 1 98.69 82 ASN A N 1
ATOM 621 C CA . ASN A 1 82 ? 6.211 6.656 12.164 1 98.69 82 ASN A CA 1
ATOM 622 C C . ASN A 1 82 ? 6.938 7.84 12.789 1 98.69 82 ASN A C 1
ATOM 624 O O . ASN A 1 82 ? 6.914 8.945 12.242 1 98.69 82 ASN A O 1
ATOM 628 N N . THR A 1 83 ? 7.664 7.605 13.797 1 98.31 83 THR A N 1
ATOM 629 C CA . THR A 1 83 ? 8.297 8.672 14.57 1 98.31 83 THR A CA 1
ATOM 630 C C . THR A 1 83 ? 9.508 9.234 13.828 1 98.31 83 THR A C 1
ATOM 632 O O . THR A 1 83 ? 9.984 10.328 14.148 1 98.31 83 THR A O 1
ATOM 635 N N . ALA A 1 84 ? 10.039 8.523 12.898 1 98.44 84 ALA A N 1
ATOM 636 C CA . ALA A 1 84 ? 11.18 9 12.125 1 98.44 84 ALA A CA 1
ATOM 637 C C . ALA A 1 84 ? 10.828 10.281 11.375 1 98.44 84 ALA A C 1
ATOM 639 O O . ALA A 1 84 ? 11.719 11.078 11.055 1 98.44 84 ALA A O 1
ATOM 640 N N . LEU A 1 85 ? 9.539 10.492 11.117 1 98.62 85 LEU A N 1
ATOM 641 C CA . LEU A 1 85 ? 9.117 11.617 10.289 1 98.62 85 LEU A CA 1
ATOM 642 C C . LEU A 1 85 ? 9.25 12.938 11.047 1 98.62 85 LEU A C 1
ATOM 644 O O . LEU A 1 85 ? 9.266 14.008 10.438 1 98.62 85 LEU A O 1
ATOM 648 N N . ALA A 1 86 ? 9.312 12.883 12.367 1 97.69 86 ALA A N 1
ATOM 649 C CA . ALA A 1 86 ? 9.523 14.102 13.148 1 97.69 86 ALA A CA 1
ATOM 650 C C . ALA A 1 86 ? 10.891 14.703 12.875 1 97.69 86 ALA A C 1
ATOM 652 O O . ALA A 1 86 ? 11.031 15.922 12.758 1 97.69 86 ALA A O 1
ATOM 653 N N . ASP A 1 87 ? 11.812 13.812 12.711 1 98.06 87 ASP A N 1
ATOM 654 C CA . ASP A 1 87 ? 13.188 14.258 12.508 1 98.06 87 ASP A CA 1
ATOM 655 C C . ASP A 1 87 ? 13.539 14.305 11.023 1 98.06 87 ASP A C 1
ATOM 657 O O . ASP A 1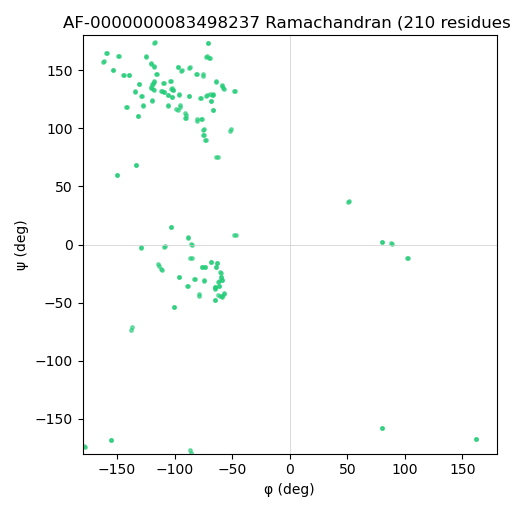 87 ? 14.414 15.062 10.609 1 98.06 87 ASP A O 1
ATOM 661 N N . ASN A 1 88 ? 12.93 13.508 10.258 1 98.5 88 ASN A N 1
ATOM 662 C CA . ASN A 1 88 ? 13.211 13.391 8.828 1 98.5 88 ASN A CA 1
ATOM 663 C C . ASN A 1 88 ? 11.93 13.391 8 1 98.5 88 ASN A C 1
ATOM 665 O O . ASN A 1 88 ? 11.617 12.406 7.332 1 98.5 88 ASN A O 1
ATOM 669 N N . PRO A 1 89 ? 11.273 14.547 7.977 1 98.44 89 PRO A N 1
ATOM 670 C CA . PRO A 1 89 ? 10.008 14.602 7.234 1 98.44 89 PRO A CA 1
ATOM 671 C C . PRO A 1 89 ? 10.195 14.359 5.738 1 98.44 89 PRO A C 1
ATOM 673 O O . PRO A 1 89 ? 9.25 13.977 5.047 1 98.44 89 PRO A O 1
ATOM 676 N N . GLY A 1 90 ? 11.398 14.516 5.215 1 98.31 90 GLY A N 1
ATOM 677 C CA . GLY A 1 90 ? 11.703 14.289 3.811 1 98.31 90 GLY A CA 1
ATOM 678 C C . GLY A 1 90 ? 11.484 12.852 3.371 1 98.31 90 GLY A C 1
ATOM 679 O O . GLY A 1 90 ? 11.43 12.57 2.174 1 98.31 90 GLY A O 1
ATOM 680 N N . LEU A 1 91 ? 11.367 11.898 4.285 1 98.44 91 LEU A N 1
ATOM 681 C CA . LEU A 1 91 ? 11.062 10.508 3.959 1 98.44 91 LEU A CA 1
ATOM 682 C C . LEU A 1 91 ? 9.719 10.398 3.236 1 98.44 91 LEU A C 1
ATOM 684 O O . LEU A 1 91 ? 9.531 9.516 2.404 1 98.44 91 LEU A O 1
ATOM 688 N N . VAL A 1 92 ? 8.828 11.383 3.531 1 97.81 92 VAL A N 1
ATOM 689 C CA . VAL A 1 92 ? 7.543 11.398 2.842 1 97.81 92 VAL A CA 1
ATOM 690 C C . VAL A 1 92 ? 7.762 11.57 1.341 1 97.81 92 VAL A C 1
ATOM 692 O O . VAL A 1 92 ? 7.031 11 0.531 1 97.81 92 VAL A O 1
ATOM 695 N N . ASN A 1 93 ? 8.812 12.398 0.997 1 97.81 93 ASN A N 1
ATOM 696 C CA . ASN A 1 93 ? 9.133 12.633 -0.406 1 97.81 93 ASN A CA 1
ATOM 697 C C . ASN A 1 93 ? 9.906 11.469 -1.009 1 97.81 93 ASN A C 1
ATOM 699 O O . ASN A 1 93 ? 9.602 11.016 -2.113 1 97.81 93 ASN A O 1
ATOM 703 N N . LYS A 1 94 ? 10.859 10.945 -0.339 1 96.5 94 LYS A N 1
ATOM 704 C CA . LYS A 1 94 ? 11.852 10.023 -0.887 1 96.5 94 LYS A CA 1
ATOM 705 C C . LYS A 1 94 ? 11.305 8.602 -0.941 1 96.5 94 LYS A C 1
ATOM 707 O O . LYS A 1 94 ? 11.727 7.805 -1.785 1 96.5 94 LYS A O 1
ATOM 712 N N . SER A 1 95 ? 10.438 8.273 -0.061 1 96.19 95 SER A N 1
ATOM 713 C CA . SER A 1 95 ? 10 6.891 0.128 1 96.19 95 SER A CA 1
ATOM 714 C C . SER A 1 95 ? 8.562 6.828 0.617 1 96.19 95 SER A C 1
ATOM 716 O O . SER A 1 95 ? 8.273 6.195 1.635 1 96.19 95 SER A O 1
ATOM 718 N N . CYS A 1 96 ? 7.609 7.379 -0.183 1 94.81 96 CYS A N 1
ATOM 719 C CA . CYS A 1 96 ? 6.23 7.586 0.247 1 94.81 96 CYS A CA 1
ATOM 720 C C . CYS A 1 96 ? 5.512 6.258 0.437 1 94.81 96 CYS A C 1
ATOM 722 O O . CYS A 1 96 ? 4.523 6.18 1.169 1 94.81 96 CYS A O 1
ATOM 724 N N . TYR A 1 97 ? 6.012 5.133 -0.057 1 93.38 97 TYR A N 1
ATOM 725 C CA . TYR A 1 97 ? 5.277 3.875 0.014 1 93.38 97 TYR A CA 1
ATOM 726 C C . TYR A 1 97 ? 5.922 2.924 1.016 1 93.38 97 TYR A C 1
ATOM 728 O O . TYR A 1 97 ? 5.434 1.81 1.227 1 93.38 97 TYR A O 1
ATOM 736 N N . LYS A 1 98 ? 6.996 3.328 1.595 1 92.81 98 LYS A N 1
ATOM 737 C CA . LYS A 1 98 ? 7.688 2.43 2.518 1 92.81 98 LYS A CA 1
ATOM 738 C C . LYS A 1 98 ? 8.141 3.172 3.771 1 92.81 98 LYS A C 1
ATOM 740 O O . LYS A 1 98 ? 7.484 3.098 4.812 1 92.81 98 LYS A O 1
ATOM 745 N N . ASP A 1 99 ? 9.125 4.02 3.674 1 96.06 99 ASP A N 1
ATOM 746 C CA . ASP A 1 99 ? 9.703 4.672 4.844 1 96.06 99 ASP A CA 1
ATOM 747 C C . ASP A 1 99 ? 8.938 5.949 5.191 1 96.06 99 ASP A C 1
ATOM 749 O O . ASP A 1 99 ? 9.117 6.512 6.273 1 96.06 99 ASP A O 1
ATOM 753 N N . GLY A 1 100 ? 8.055 6.434 4.324 1 97.44 100 GLY A N 1
ATOM 754 C CA . GLY A 1 100 ? 7.344 7.684 4.531 1 97.44 100 GLY A CA 1
ATOM 755 C C . GLY A 1 100 ? 5.906 7.488 4.98 1 97.44 100 GLY A C 1
ATOM 756 O O . GLY A 1 100 ? 5.09 8.406 4.895 1 97.44 100 GLY A O 1
ATOM 757 N N . GLU A 1 101 ? 5.547 6.273 5.438 1 97.06 101 GLU A N 1
ATOM 758 C CA . GLU A 1 101 ? 4.195 5.992 5.918 1 97.06 101 GLU A CA 1
ATOM 759 C C . GLU A 1 101 ? 3.92 6.707 7.234 1 97.06 101 GLU A C 1
ATOM 761 O O . GLU A 1 101 ? 4.848 7.062 7.965 1 97.06 101 GLU A O 1
ATOM 766 N N . PHE A 1 102 ? 2.641 6.848 7.543 1 98.06 102 PHE A N 1
ATOM 767 C CA . PHE A 1 102 ? 2.303 7.691 8.688 1 98.06 102 PHE A CA 1
ATOM 768 C C . PHE A 1 102 ? 2.012 6.848 9.914 1 98.06 102 PHE A C 1
ATOM 770 O O . PHE A 1 102 ? 2.604 7.062 10.977 1 98.06 102 PHE A O 1
ATOM 777 N N . SER A 1 103 ? 1.135 5.945 9.758 1 97.44 103 SER A N 1
ATOM 778 C CA . SER A 1 103 ? 0.632 5.262 10.945 1 97.44 103 SER A CA 1
ATOM 779 C C . SER A 1 103 ? 0.004 3.92 10.586 1 97.44 103 SER A C 1
ATOM 781 O O . SER A 1 103 ? -0.24 3.639 9.414 1 97.44 103 SER A O 1
ATOM 783 N N . THR A 1 104 ? -0.183 3.088 11.672 1 96.38 104 THR A N 1
ATOM 784 C CA . THR A 1 104 ? -0.784 1.766 11.547 1 96.38 104 THR A CA 1
ATOM 785 C C . THR A 1 104 ? -2.078 1.681 12.352 1 96.38 104 THR A C 1
ATOM 787 O O . THR A 1 104 ? -2.139 2.145 13.492 1 96.38 104 THR A O 1
ATOM 790 N N . VAL A 1 105 ? -3.111 1.111 11.633 1 93.5 105 VAL A N 1
ATOM 791 C CA . VAL A 1 105 ? -4.426 0.922 12.242 1 93.5 105 VAL A CA 1
ATOM 792 C C . VAL A 1 105 ? -4.91 -0.504 11.992 1 93.5 105 VAL A C 1
ATOM 794 O O . VAL A 1 105 ? -5.188 -0.883 10.852 1 93.5 105 VAL A O 1
ATOM 797 N N . PRO A 1 106 ? -4.957 -1.314 13.086 1 89.5 106 PRO A N 1
ATOM 798 C CA . PRO A 1 106 ? -5.59 -2.621 12.891 1 89.5 106 PRO A CA 1
ATOM 799 C C . PRO A 1 106 ? -7.039 -2.51 12.414 1 89.5 106 PRO A C 1
ATOM 801 O O . PRO A 1 106 ? -7.77 -1.619 12.852 1 89.5 106 PRO A O 1
ATOM 804 N N . LEU A 1 107 ? -7.32 -3.361 11.461 1 81.38 107 LEU A N 1
ATOM 805 C CA . LEU A 1 107 ? -8.672 -3.336 10.906 1 81.38 107 LEU A CA 1
ATOM 806 C C . LEU A 1 107 ? -9.539 -4.422 11.539 1 81.38 107 LEU A C 1
ATOM 808 O O . LEU A 1 107 ? -9.023 -5.445 11.992 1 81.38 107 LEU A O 1
ATOM 812 N N . MET B 1 1 ? -20.344 15.062 -4.734 1 27.77 1 MET B N 1
ATOM 813 C CA . MET B 1 1 ? -20.828 13.844 -4.086 1 27.77 1 MET B CA 1
ATOM 814 C C . MET B 1 1 ? -19.672 12.859 -3.873 1 27.77 1 MET B C 1
ATOM 816 O O . MET B 1 1 ? -19 12.469 -4.828 1 27.77 1 MET B O 1
ATOM 820 N N . LEU B 1 2 ? -19.047 12.898 -2.711 1 33.34 2 LEU B N 1
ATOM 821 C CA . LEU B 1 2 ? -17.844 12.133 -2.391 1 33.34 2 LEU B CA 1
ATOM 822 C C . LEU B 1 2 ? -18.109 10.641 -2.451 1 33.34 2 LEU B C 1
ATOM 824 O O . LEU B 1 2 ? -18.984 10.133 -1.732 1 33.34 2 LEU B O 1
ATOM 828 N N . TYR B 1 3 ? -18.219 10.094 -3.691 1 40.28 3 TYR B N 1
ATOM 829 C CA . TYR B 1 3 ? -18.547 8.68 -3.846 1 40.28 3 TYR B CA 1
ATOM 830 C C . TYR B 1 3 ? -17.609 7.812 -3 1 40.28 3 TYR B C 1
ATOM 832 O O . TYR B 1 3 ? -16.406 8.023 -2.977 1 40.28 3 TYR B O 1
ATOM 840 N N . PHE B 1 4 ? -18.234 7.488 -1.823 1 44.28 4 PHE B N 1
ATOM 841 C CA . PHE B 1 4 ? -17.562 6.57 -0.906 1 44.28 4 PHE B CA 1
ATOM 842 C C . PHE B 1 4 ? -17.594 5.145 -1.446 1 44.28 4 PHE B C 1
ATOM 844 O O . PHE B 1 4 ? -18.609 4.703 -1.989 1 44.28 4 PHE B O 1
ATOM 851 N N . PHE B 1 5 ? -16.609 4.824 -2.18 1 47.38 5 PHE B N 1
ATOM 852 C CA . PHE B 1 5 ? -16.625 3.406 -2.521 1 47.38 5 PHE B CA 1
ATOM 853 C C . PHE B 1 5 ? -16.062 2.568 -1.381 1 47.38 5 PHE B C 1
ATOM 855 O O . PHE B 1 5 ? -15.141 3.002 -0.679 1 47.38 5 PHE B O 1
ATOM 862 N N . SER B 1 6 ? -16.969 1.884 -0.76 1 51.19 6 SER B N 1
ATOM 863 C CA . SER B 1 6 ? -16.562 0.917 0.259 1 51.19 6 SER B CA 1
ATOM 864 C C . SER B 1 6 ? -16.016 -0.358 -0.372 1 51.19 6 SER B C 1
ATOM 866 O O . SER B 1 6 ? -16.578 -0.864 -1.348 1 51.19 6 SER B O 1
ATOM 868 N N . ALA B 1 7 ? -14.75 -0.476 -0.247 1 54.53 7 ALA B N 1
ATOM 869 C CA . ALA B 1 7 ? -14.242 -1.778 -0.675 1 54.53 7 ALA B CA 1
ATOM 870 C C . ALA B 1 7 ? -14.055 -2.713 0.517 1 54.53 7 ALA B C 1
ATOM 872 O O . ALA B 1 7 ? -13.68 -2.271 1.605 1 54.53 7 ALA B O 1
ATOM 873 N N . VAL B 1 8 ? -14.867 -3.787 0.452 1 52.16 8 VAL B N 1
ATOM 874 C CA . VAL B 1 8 ? -14.672 -4.832 1.448 1 52.16 8 VAL B CA 1
ATOM 875 C C . VAL B 1 8 ? -13.414 -5.637 1.109 1 52.16 8 VAL B C 1
ATOM 877 O O . VAL B 1 8 ? -13.32 -6.23 0.032 1 52.16 8 VAL B O 1
ATOM 880 N N . LEU B 1 9 ? -12.336 -5.266 1.818 1 57.91 9 LEU B N 1
ATOM 881 C CA . LEU B 1 9 ? -11.141 -6.07 1.6 1 57.91 9 LEU B CA 1
ATOM 882 C C . LEU B 1 9 ? -11.078 -7.227 2.59 1 57.91 9 LEU B C 1
ATOM 884 O O . LEU B 1 9 ? -11.336 -7.047 3.781 1 57.91 9 LEU B O 1
ATOM 888 N N . LYS B 1 10 ? -11.203 -8.469 2.104 1 52.25 10 LYS B N 1
ATOM 889 C CA . LYS B 1 10 ? -11 -9.672 2.91 1 52.25 10 LYS B CA 1
ATOM 890 C C . LYS B 1 10 ? -9.547 -10.141 2.83 1 52.25 10 LYS B C 1
ATOM 892 O O . LYS B 1 10 ? -8.992 -10.273 1.737 1 52.25 10 LYS B O 1
ATOM 897 N N . PHE B 1 11 ? -8.922 -9.922 3.994 1 53.34 11 PHE B N 1
ATOM 898 C CA . PHE B 1 11 ? -7.504 -10.258 3.961 1 53.34 11 PHE B CA 1
ATOM 899 C C . PHE B 1 11 ? -7.273 -11.664 4.488 1 53.34 11 PHE B C 1
ATOM 901 O O . PHE B 1 11 ? -8.016 -12.148 5.348 1 53.34 11 PHE B O 1
ATOM 908 N N . THR B 1 12 ? -6.77 -12.383 3.592 1 52.31 12 THR B N 1
ATOM 909 C CA . THR B 1 12 ? -6.285 -13.672 4.082 1 52.31 12 THR B CA 1
ATOM 910 C C . THR B 1 12 ? -4.969 -13.5 4.836 1 52.31 12 THR B C 1
ATOM 912 O O . THR B 1 12 ? -4.305 -12.469 4.715 1 52.31 12 THR B O 1
ATOM 915 N N . ASP B 1 13 ? -4.754 -14.32 5.852 1 53.66 13 ASP B N 1
ATOM 916 C CA . ASP B 1 13 ? -3.477 -14.422 6.551 1 53.66 13 ASP B CA 1
ATOM 917 C C . ASP B 1 13 ? -2.32 -14.555 5.559 1 53.66 13 ASP B C 1
ATOM 919 O O . ASP B 1 13 ? -1.188 -14.844 5.953 1 53.66 13 ASP B O 1
ATOM 923 N N . LYS B 1 14 ? -2.588 -14.398 4.34 1 62.5 14 LYS B N 1
ATOM 924 C CA . LYS B 1 14 ? -1.452 -14.664 3.461 1 62.5 14 LYS B CA 1
ATOM 925 C C . LYS B 1 14 ? -0.578 -13.422 3.297 1 62.5 14 LYS B C 1
ATOM 927 O O . LYS B 1 14 ? -0.807 -12.406 3.953 1 62.5 14 LYS B O 1
ATOM 932 N N . HIS B 1 15 ? 0.537 -13.523 2.465 1 78.94 15 HIS B N 1
ATOM 933 C CA . HIS B 1 15 ? 1.714 -12.672 2.357 1 78.94 15 HIS B CA 1
ATOM 934 C C . HIS B 1 15 ? 1.481 -11.531 1.364 1 78.94 15 HIS B C 1
ATOM 936 O O . HIS B 1 15 ? 2.357 -10.688 1.164 1 78.94 15 HIS B O 1
ATOM 942 N N . GLU B 1 16 ? 0.143 -11.461 0.874 1 83.12 16 GLU B N 1
ATOM 943 C CA . GLU B 1 16 ? -0.117 -10.383 -0.072 1 83.12 16 GLU B CA 1
ATOM 944 C C . GLU B 1 16 ? -0.651 -9.141 0.639 1 83.12 16 GLU B C 1
ATOM 946 O O . GLU B 1 16 ? -1.319 -9.25 1.669 1 83.12 16 GLU B O 1
ATOM 951 N N . TRP B 1 17 ? -0.34 -8 0.062 1 89.88 17 TRP B N 1
ATOM 952 C CA . TRP B 1 17 ? -0.941 -6.75 0.512 1 89.88 17 TRP B CA 1
ATOM 953 C C . TRP B 1 17 ? -1.755 -6.105 -0.605 1 89.88 17 TRP B C 1
ATOM 955 O O . TRP B 1 17 ? -1.543 -6.398 -1.784 1 89.88 17 TRP B O 1
ATOM 965 N N . VAL B 1 18 ? -2.723 -5.34 -0.253 1 90.56 18 VAL B N 1
ATOM 966 C CA . VAL B 1 18 ? -3.467 -4.48 -1.168 1 90.56 18 VAL B CA 1
ATOM 967 C C . VAL B 1 18 ? -3.332 -3.023 -0.736 1 90.56 18 VAL B C 1
ATOM 969 O O . VAL B 1 18 ? -3.52 -2.697 0.439 1 90.56 18 VAL B O 1
ATOM 972 N N . ARG B 1 19 ? -2.861 -2.248 -1.65 1 91.19 19 ARG B N 1
ATOM 973 C CA . ARG B 1 19 ? -2.898 -0.806 -1.424 1 91.19 19 ARG B CA 1
ATOM 974 C C . ARG B 1 19 ? -4.035 -0.158 -2.207 1 91.19 19 ARG B C 1
ATOM 976 O O . ARG B 1 19 ? -4.184 -0.396 -3.408 1 91.19 19 ARG B O 1
ATOM 983 N N . VAL B 1 20 ? -4.832 0.582 -1.479 1 88.19 20 VAL B N 1
ATOM 984 C CA . VAL B 1 20 ? -5.949 1.271 -2.119 1 88.19 20 VAL B CA 1
ATOM 985 C C . VAL B 1 20 ? -5.637 2.762 -2.234 1 88.19 20 VAL B C 1
ATOM 987 O O . VAL B 1 20 ? -5.344 3.422 -1.234 1 88.19 20 VAL B O 1
ATOM 990 N N . GLU B 1 21 ? -5.613 3.238 -3.492 1 83.81 21 GLU B N 1
ATOM 991 C CA . GLU B 1 21 ? -5.418 4.645 -3.83 1 83.81 21 GLU B CA 1
ATOM 992 C C . GLU B 1 21 ? -6.516 5.148 -4.762 1 83.81 21 GLU B C 1
ATOM 994 O O . GLU B 1 21 ? -6.609 4.719 -5.914 1 83.81 21 GLU B O 1
ATOM 999 N N . GLY B 1 22 ? -7.309 6.145 -4.363 1 75.94 22 GLY B N 1
ATOM 1000 C CA . GLY B 1 22 ? -8.352 6.695 -5.215 1 75.94 22 GLY B CA 1
ATOM 1001 C C . GLY B 1 22 ? -9.266 5.633 -5.793 1 75.94 22 GLY B C 1
ATOM 1002 O O . GLY B 1 22 ? -9.539 5.629 -6.992 1 75.94 22 GLY B O 1
ATOM 1003 N N . GLY B 1 23 ? -9.633 4.594 -5.105 1 78.38 23 GLY B N 1
ATOM 1004 C CA . GLY B 1 23 ? -10.562 3.574 -5.566 1 78.38 23 GLY B CA 1
ATOM 1005 C C . GLY B 1 23 ? -9.883 2.457 -6.34 1 78.38 23 GLY B C 1
ATOM 1006 O O . GLY B 1 23 ? -10.555 1.662 -7.004 1 78.38 23 GLY B O 1
ATOM 1007 N N . THR B 1 24 ? -8.711 2.531 -6.461 1 88.5 24 THR B N 1
ATOM 1008 C CA . THR B 1 24 ? -7.949 1.512 -7.18 1 88.5 24 THR B CA 1
ATOM 1009 C C . THR B 1 24 ? -7.113 0.681 -6.211 1 88.5 24 THR B C 1
ATOM 1011 O O . THR B 1 24 ? -6.465 1.227 -5.316 1 88.5 24 THR B O 1
ATOM 1014 N N . GLY B 1 25 ? -7.238 -0.612 -6.387 1 91.12 25 GLY B N 1
ATOM 1015 C CA . GLY B 1 25 ? -6.406 -1.521 -5.613 1 91.12 25 GLY B CA 1
ATOM 1016 C C . GLY B 1 25 ? -5.16 -1.971 -6.352 1 91.12 25 GLY B C 1
ATOM 1017 O O . GLY B 1 25 ? -5.23 -2.336 -7.527 1 91.12 25 GLY B O 1
ATOM 1018 N N . ILE B 1 26 ? -4 -1.825 -5.672 1 93.75 26 ILE B N 1
ATOM 1019 C CA . ILE B 1 26 ? -2.727 -2.352 -6.145 1 93.75 26 ILE B CA 1
ATOM 1020 C C . ILE B 1 26 ? -2.299 -3.531 -5.273 1 93.75 26 ILE B C 1
ATOM 1022 O O . ILE B 1 26 ? -2.43 -3.484 -4.047 1 93.75 26 ILE B O 1
ATOM 1026 N N . VAL B 1 27 ? -1.749 -4.586 -5.969 1 94.56 27 VAL B N 1
ATOM 1027 C CA . VAL B 1 27 ? -1.47 -5.812 -5.23 1 94.56 27 VAL B CA 1
ATOM 1028 C C . VAL B 1 27 ? 0.024 -6.129 -5.297 1 94.56 27 VAL B C 1
ATOM 1030 O O . VAL B 1 27 ? 0.645 -6 -6.355 1 94.56 27 VAL B O 1
ATOM 1033 N N . GLY B 1 28 ? 0.556 -6.543 -4.195 1 94.81 28 GLY B N 1
ATOM 1034 C CA . GLY B 1 28 ? 1.916 -7.047 -4.082 1 94.81 28 GLY B CA 1
ATOM 1035 C C . GLY B 1 28 ? 2.113 -7.984 -2.908 1 94.81 28 GLY B C 1
ATOM 1036 O O . GLY B 1 28 ? 1.144 -8.516 -2.363 1 94.81 28 GLY B O 1
ATOM 1037 N N . ILE B 1 29 ? 3.35 -8.258 -2.637 1 93.56 29 ILE B N 1
ATOM 1038 C CA . ILE B 1 29 ? 3.619 -9.086 -1.466 1 93.56 29 ILE B CA 1
ATOM 1039 C C . ILE B 1 29 ? 4.5 -8.312 -0.482 1 93.56 29 ILE B C 1
ATOM 1041 O O . ILE B 1 29 ? 5.25 -7.422 -0.879 1 93.56 29 ILE B O 1
ATOM 1045 N N . SER B 1 30 ? 4.387 -8.719 0.725 1 90.88 30 SER B N 1
ATOM 1046 C CA . SER B 1 30 ? 5.051 -8.023 1.821 1 90.88 30 SER B CA 1
ATOM 1047 C C . SER B 1 30 ? 6.555 -8.258 1.795 1 90.88 30 SER B C 1
ATOM 1049 O O . SER B 1 30 ? 7.035 -9.172 1.119 1 90.88 30 SER B O 1
ATOM 1051 N N . ASN B 1 31 ? 7.266 -7.316 2.549 1 90.88 31 ASN B N 1
ATOM 1052 C CA . ASN B 1 31 ? 8.703 -7.504 2.717 1 90.88 31 ASN B CA 1
ATOM 1053 C C . ASN B 1 31 ? 9.023 -8.852 3.352 1 90.88 31 ASN B C 1
ATOM 1055 O O . ASN B 1 31 ? 9.953 -9.539 2.924 1 90.88 31 ASN B O 1
ATOM 1059 N N . PHE B 1 32 ? 8.289 -9.227 4.309 1 87.62 32 PHE B N 1
ATOM 1060 C CA . PHE B 1 32 ? 8.477 -10.516 4.973 1 87.62 32 PHE B CA 1
ATOM 1061 C C . PHE B 1 32 ? 8.344 -11.664 3.977 1 87.62 32 PHE B C 1
ATOM 1063 O O . PHE B 1 32 ? 9.156 -12.594 3.979 1 87.62 32 PHE B O 1
ATOM 1070 N N . ALA B 1 33 ? 7.355 -11.586 3.145 1 89.44 33 ALA B N 1
ATOM 1071 C CA . ALA B 1 33 ? 7.07 -12.664 2.197 1 89.44 33 ALA B CA 1
ATOM 1072 C C . ALA B 1 33 ? 8.203 -12.82 1.186 1 89.44 33 ALA B C 1
ATOM 1074 O O . ALA B 1 33 ? 8.648 -13.93 0.907 1 89.44 33 ALA B O 1
ATOM 1075 N N . GLN B 1 34 ? 8.625 -11.664 0.608 1 92.88 34 GLN B N 1
ATOM 1076 C CA . GLN B 1 34 ? 9.688 -11.789 -0.388 1 92.88 34 GLN B CA 1
ATOM 1077 C C . GLN B 1 34 ? 10.977 -12.297 0.243 1 92.88 34 GLN B C 1
ATOM 1079 O O . GLN B 1 34 ? 11.742 -13.023 -0.393 1 92.88 34 GLN B O 1
ATOM 1084 N N . GLU B 1 35 ? 11.297 -11.914 1.435 1 93.12 35 GLU B N 1
ATOM 1085 C CA . GLU B 1 35 ? 12.469 -12.422 2.135 1 93.12 35 GLU B CA 1
ATOM 1086 C C . GLU B 1 35 ? 12.383 -13.938 2.34 1 93.12 35 GLU B C 1
ATOM 1088 O O . GLU B 1 35 ? 13.375 -14.648 2.164 1 93.12 35 GLU B O 1
ATOM 1093 N N . ALA B 1 36 ? 11.219 -14.391 2.744 1 91.06 36 ALA B N 1
ATOM 1094 C CA . ALA B 1 36 ? 11.016 -15.82 2.977 1 91.06 36 ALA B CA 1
ATOM 1095 C C . ALA B 1 36 ? 11.219 -16.625 1.692 1 91.06 36 ALA B C 1
ATOM 1097 O O . ALA B 1 36 ? 11.695 -17.75 1.73 1 91.06 36 ALA B O 1
ATOM 1098 N N . LEU B 1 37 ? 10.906 -16.047 0.567 1 93.88 37 LEU B N 1
ATOM 1099 C CA . LEU B 1 37 ? 11.055 -16.688 -0.731 1 93.88 37 LEU B CA 1
ATOM 1100 C C . LEU B 1 37 ? 12.523 -16.75 -1.145 1 93.88 37 LEU B C 1
ATOM 1102 O O . LEU B 1 37 ? 12.953 -17.703 -1.8 1 93.88 37 LEU B O 1
ATOM 1106 N N . GLY B 1 38 ? 13.266 -15.781 -0.729 1 95.56 38 GLY B N 1
ATOM 1107 C CA . GLY B 1 38 ? 14.609 -15.586 -1.249 1 95.56 38 GLY B CA 1
ATOM 1108 C C . GLY B 1 38 ? 14.641 -14.883 -2.592 1 95.56 38 GLY B C 1
ATOM 1109 O O . GLY B 1 38 ? 13.703 -14.156 -2.936 1 95.56 38 GLY B O 1
ATOM 1110 N N . ASP B 1 39 ? 15.734 -15.078 -3.326 1 97.5 39 ASP B N 1
ATOM 1111 C CA . ASP B 1 39 ? 15.891 -14.383 -4.598 1 97.5 39 ASP B CA 1
ATOM 1112 C C . ASP B 1 39 ? 14.859 -14.867 -5.621 1 97.5 39 ASP B C 1
ATOM 1114 O O . ASP B 1 39 ? 14.891 -16.031 -6.039 1 97.5 39 ASP B O 1
ATOM 1118 N N . VAL B 1 40 ? 14 -13.961 -6.012 1 98.19 40 VAL B N 1
ATOM 1119 C CA . VAL B 1 40 ? 12.977 -14.289 -7 1 98.19 40 VAL B CA 1
ATOM 1120 C C . VAL B 1 40 ? 13.594 -14.312 -8.398 1 98.19 40 VAL B C 1
ATOM 1122 O O . VAL B 1 40 ? 14.234 -13.344 -8.812 1 98.19 40 VAL B O 1
ATOM 1125 N N . VAL B 1 41 ? 13.375 -15.445 -9.078 1 98.25 41 VAL B N 1
ATOM 1126 C CA . VAL B 1 41 ? 14.016 -15.586 -10.383 1 98.25 41 VAL B CA 1
ATOM 1127 C C . VAL B 1 41 ? 12.945 -15.625 -11.477 1 98.25 41 VAL B C 1
ATOM 1129 O O . VAL B 1 41 ? 13.258 -15.469 -12.656 1 98.25 41 VAL B O 1
ATOM 1132 N N . TYR B 1 42 ? 11.758 -15.859 -11.133 1 98.5 42 TYR B N 1
ATOM 1133 C CA . TYR B 1 42 ? 10.664 -15.875 -12.094 1 98.5 42 TYR B CA 1
ATOM 1134 C C . TYR B 1 42 ? 9.383 -15.328 -11.484 1 98.5 42 TYR B C 1
ATOM 1136 O O . TYR B 1 42 ? 9.109 -15.539 -10.297 1 98.5 42 TYR B O 1
ATOM 1144 N N . CYS B 1 43 ? 8.562 -14.641 -12.312 1 98.44 43 CYS B N 1
ATOM 1145 C CA . CYS B 1 43 ? 7.258 -14.102 -11.938 1 98.44 43 CYS B CA 1
ATOM 1146 C C . CYS B 1 43 ? 6.262 -14.25 -13.086 1 98.44 43 CYS B C 1
ATOM 1148 O O . CYS B 1 43 ? 6.488 -13.719 -14.172 1 98.44 43 CYS B O 1
ATOM 1150 N N . GLY B 1 44 ? 5.227 -15.016 -12.781 1 98.31 44 GLY B N 1
ATOM 1151 C CA . GLY B 1 44 ? 4.102 -15.109 -13.695 1 98.31 44 GLY B CA 1
ATOM 1152 C C . GLY B 1 44 ? 2.879 -14.352 -13.219 1 98.31 44 GLY B C 1
ATOM 1153 O O . GLY B 1 44 ? 2.432 -14.531 -12.086 1 98.31 44 GLY B O 1
ATOM 1154 N N . LEU B 1 45 ? 2.307 -13.477 -14.094 1 98.62 45 LEU B N 1
ATOM 1155 C CA . LEU B 1 45 ? 1.152 -12.664 -13.734 1 98.62 45 LEU B CA 1
ATOM 1156 C C . LEU B 1 45 ? 0.013 -12.867 -14.727 1 98.62 45 LEU B C 1
ATOM 1158 O O . LEU B 1 45 ? 0.218 -13.422 -15.812 1 98.62 45 LEU B O 1
ATOM 1162 N N . PRO B 1 46 ? -1.173 -12.461 -1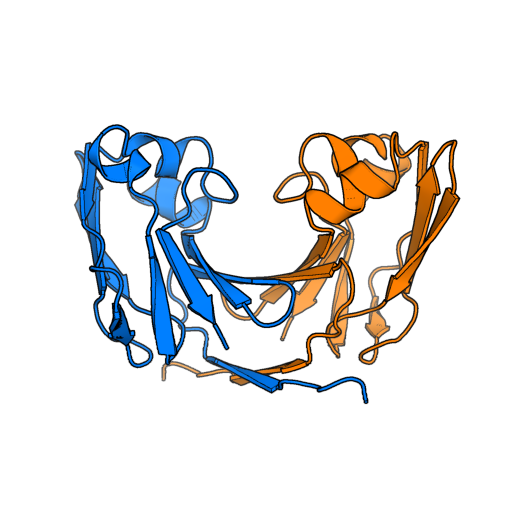4.242 1 98.19 46 PRO B N 1
ATOM 1163 C CA . PRO B 1 46 ? -2.299 -12.617 -15.164 1 98.19 46 PRO B CA 1
ATOM 1164 C C . PRO B 1 46 ? -2.256 -11.625 -16.328 1 98.19 46 PRO B C 1
ATOM 1166 O O . PRO B 1 46 ? -1.414 -10.719 -16.344 1 98.19 46 PRO B O 1
ATOM 1169 N N . GLU B 1 47 ? -3.201 -11.852 -17.266 1 98.06 47 GLU B N 1
ATOM 1170 C CA . GLU B 1 47 ? -3.369 -10.875 -18.344 1 98.06 47 GLU B CA 1
ATOM 1171 C C . GLU B 1 47 ? -4.332 -9.766 -17.938 1 98.06 47 GLU B C 1
ATOM 1173 O O . GLU B 1 47 ? -5.215 -9.977 -17.094 1 98.06 47 GLU B O 1
ATOM 1178 N N . VAL B 1 48 ? -4.066 -8.547 -18.609 1 98.44 48 VAL B N 1
ATOM 1179 C CA . VAL B 1 48 ? -5.055 -7.484 -18.453 1 98.44 48 VAL B CA 1
ATOM 1180 C C . VAL B 1 48 ? -6.418 -7.977 -18.938 1 98.44 48 VAL B C 1
ATOM 1182 O O . VAL B 1 48 ? -6.516 -8.648 -19.969 1 98.44 48 VAL B O 1
ATOM 1185 N N . GLY B 1 49 ? -7.414 -7.695 -18.141 1 98.5 49 GLY B N 1
ATOM 1186 C CA . GLY B 1 49 ? -8.75 -8.141 -18.484 1 98.5 49 GLY B CA 1
ATOM 1187 C C . GLY B 1 49 ? -9.195 -9.359 -17.703 1 98.5 49 GLY B C 1
ATOM 1188 O O . GLY B 1 49 ? -10.375 -9.719 -17.703 1 98.5 49 GLY B O 1
ATOM 1189 N N . THR B 1 50 ? -8.328 -10.039 -16.984 1 98.5 50 THR B N 1
ATOM 1190 C CA . THR B 1 50 ? -8.656 -11.219 -16.188 1 98.5 50 THR B CA 1
ATOM 1191 C C . THR B 1 50 ? -9.57 -10.867 -15.031 1 98.5 50 THR B C 1
ATOM 1193 O O . THR B 1 50 ? -9.305 -9.922 -14.281 1 98.5 50 THR B O 1
ATOM 1196 N N . LYS B 1 51 ? -10.672 -11.602 -14.898 1 98 51 LYS B N 1
ATOM 1197 C CA . LYS B 1 51 ? -11.562 -11.469 -13.75 1 98 51 LYS B CA 1
ATOM 1198 C C . LYS B 1 51 ? -11.109 -12.359 -12.602 1 98 51 LYS B C 1
ATOM 1200 O O . LYS B 1 51 ? -10.844 -13.547 -12.797 1 98 51 LYS B O 1
ATOM 1205 N N . LEU B 1 52 ? -10.992 -11.703 -11.469 1 94.5 52 LEU B N 1
ATOM 1206 C CA . LEU B 1 52 ? -10.531 -12.43 -10.289 1 94.5 52 LEU B CA 1
ATOM 1207 C C . LEU B 1 52 ? -11.57 -12.367 -9.172 1 94.5 52 LEU B C 1
ATOM 1209 O O . LEU B 1 52 ? -12.195 -11.328 -8.953 1 94.5 52 LEU B O 1
ATOM 1213 N N . LYS B 1 53 ? -11.789 -13.516 -8.562 1 90.25 53 LYS B N 1
ATOM 1214 C CA . LYS B 1 53 ? -12.43 -13.555 -7.258 1 90.25 53 LYS B CA 1
ATOM 1215 C C . LYS B 1 53 ? -11.398 -13.664 -6.137 1 90.25 53 LYS B C 1
ATOM 1217 O O . LYS B 1 53 ? -10.297 -14.18 -6.352 1 90.25 53 LYS B O 1
ATOM 1222 N N . LYS B 1 54 ? -11.812 -13.172 -5.074 1 86.38 54 LYS B N 1
ATOM 1223 C CA . LYS B 1 54 ? -10.945 -13.352 -3.914 1 86.38 54 LYS B CA 1
ATOM 1224 C C . LYS B 1 54 ? -10.5 -14.805 -3.785 1 86.38 54 LYS B C 1
ATOM 1226 O O . LYS B 1 54 ? -11.297 -15.727 -3.953 1 86.38 54 LYS B O 1
ATOM 1231 N N . MET B 1 55 ? -9.242 -15.016 -3.582 1 89.12 55 MET B N 1
ATOM 1232 C CA . MET B 1 55 ? -8.57 -16.281 -3.314 1 89.12 55 MET B CA 1
ATOM 1233 C C .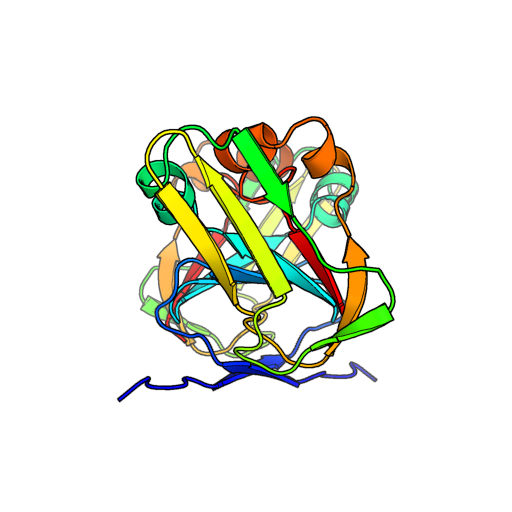 MET B 1 55 ? -8.344 -17.062 -4.605 1 89.12 55 MET B C 1
ATOM 1235 O O . MET B 1 55 ? -7.809 -18.172 -4.582 1 89.12 55 MET B O 1
ATOM 1239 N N . ASP B 1 56 ? -8.75 -16.438 -5.664 1 92.69 56 ASP B N 1
ATOM 1240 C CA . ASP B 1 56 ? -8.328 -17.047 -6.922 1 92.69 56 ASP B CA 1
ATOM 1241 C C . ASP B 1 56 ? -6.805 -17 -7.062 1 92.69 56 ASP B C 1
ATOM 1243 O O . ASP B 1 56 ? -6.168 -16.016 -6.711 1 92.69 56 ASP B O 1
ATOM 1247 N N . GLU B 1 57 ? -6.285 -18.062 -7.562 1 93.69 57 GLU B N 1
ATOM 1248 C CA . GLU B 1 57 ? -4.895 -18.016 -8.008 1 93.69 57 GLU B CA 1
ATOM 1249 C C . GLU B 1 57 ? -4.738 -17.109 -9.234 1 93.69 57 GLU B C 1
ATOM 1251 O O . GLU B 1 57 ? -5.496 -17.234 -10.195 1 93.69 57 GLU B O 1
ATOM 1256 N N . PHE B 1 58 ? -3.77 -16.156 -9.18 1 95.75 58 PHE B N 1
ATOM 1257 C CA . PHE B 1 58 ? -3.686 -15.273 -10.328 1 95.75 58 PHE B CA 1
ATOM 1258 C C . PHE B 1 58 ? -2.258 -15.203 -10.859 1 95.75 58 PHE B C 1
ATOM 1260 O O . PHE B 1 58 ? -1.983 -14.5 -11.836 1 95.75 58 PHE B O 1
ATOM 1267 N N . GLY B 1 59 ? -1.334 -15.859 -10.219 1 96.31 59 GLY B N 1
ATOM 1268 C CA . GLY B 1 59 ? 0.064 -15.844 -10.617 1 96.31 59 GLY B CA 1
ATOM 1269 C C . GLY B 1 59 ? 0.941 -16.719 -9.742 1 96.31 59 GLY B C 1
ATOM 1270 O O . GLY B 1 59 ? 0.437 -17.5 -8.922 1 96.31 59 GLY B O 1
ATOM 1271 N N . ALA B 1 60 ? 2.264 -16.562 -10.086 1 96.75 60 ALA B N 1
ATOM 1272 C CA . ALA B 1 60 ? 3.221 -17.344 -9.312 1 96.75 60 ALA B CA 1
ATOM 1273 C C . ALA B 1 60 ? 4.59 -16.672 -9.289 1 96.75 60 ALA B C 1
ATOM 1275 O O . ALA B 1 60 ? 4.93 -15.914 -10.195 1 96.75 60 ALA B O 1
ATOM 1276 N N . LEU B 1 61 ? 5.25 -16.922 -8.203 1 97.31 61 LEU B N 1
ATOM 1277 C CA . LEU B 1 61 ? 6.652 -16.562 -8.062 1 97.31 61 LEU B CA 1
ATOM 1278 C C . LEU B 1 61 ? 7.527 -17.797 -7.914 1 97.31 61 LEU B C 1
ATOM 1280 O O . LEU B 1 61 ? 7.102 -18.797 -7.336 1 97.31 61 LEU B O 1
ATOM 1284 N N . GLU B 1 62 ? 8.734 -17.672 -8.453 1 97.88 62 GLU B N 1
ATOM 1285 C CA . GLU B 1 62 ? 9.719 -18.734 -8.289 1 97.88 62 GLU B CA 1
ATOM 1286 C C . GLU B 1 62 ? 11.047 -18.188 -7.77 1 97.88 62 GLU B C 1
ATOM 1288 O O . GLU B 1 62 ? 11.531 -17.156 -8.25 1 97.88 62 GLU B O 1
ATOM 1293 N N . SER B 1 63 ? 11.477 -18.766 -6.777 1 96.44 63 SER B N 1
ATOM 1294 C CA . SER B 1 63 ? 12.828 -18.562 -6.27 1 96.44 63 SER B CA 1
ATOM 1295 C C . SER B 1 63 ? 13.641 -19.859 -6.32 1 96.44 63 SER B C 1
ATOM 1297 O O . SER B 1 63 ? 13.148 -20.891 -6.785 1 96.44 63 SER B O 1
ATOM 1299 N N . VAL B 1 64 ? 15.062 -19.75 -5.977 1 92.81 64 VAL B N 1
ATOM 1300 C CA . VAL B 1 64 ? 15.898 -20.953 -5.93 1 92.81 64 VAL B CA 1
ATOM 1301 C C . VAL B 1 64 ? 15.32 -21.938 -4.914 1 92.81 64 VAL B C 1
ATOM 1303 O O . VAL B 1 64 ? 15.398 -23.141 -5.109 1 92.81 64 VAL B O 1
ATOM 1306 N N . LYS B 1 65 ? 14.648 -21.344 -3.846 1 92.19 65 LYS B N 1
ATOM 1307 C CA . LYS B 1 65 ? 14.227 -22.156 -2.709 1 92.19 65 LYS B CA 1
ATOM 1308 C C . LYS B 1 65 ? 12.836 -22.75 -2.936 1 92.19 65 LYS B C 1
ATOM 1310 O O . LYS B 1 65 ? 12.523 -23.828 -2.443 1 92.19 65 LYS B O 1
ATOM 1315 N N . ALA B 1 66 ? 11.969 -22 -3.588 1 90 66 ALA B N 1
ATOM 1316 C CA . ALA B 1 66 ? 10.586 -22.453 -3.615 1 90 66 ALA B CA 1
ATOM 1317 C C . ALA B 1 66 ? 9.797 -21.766 -4.734 1 90 66 ALA B C 1
ATOM 1319 O O . ALA B 1 66 ? 10.25 -20.766 -5.293 1 90 66 ALA B O 1
ATOM 1320 N N . ALA B 1 67 ? 8.75 -22.531 -5.035 1 93.5 67 ALA B N 1
ATOM 1321 C CA . ALA B 1 67 ? 7.691 -21.906 -5.836 1 93.5 67 ALA B CA 1
ATOM 1322 C C . ALA B 1 67 ? 6.496 -21.531 -4.969 1 93.5 67 ALA B C 1
ATOM 1324 O O . ALA B 1 67 ? 6.148 -22.25 -4.031 1 93.5 67 ALA B O 1
ATOM 1325 N N . SER B 1 68 ? 5.969 -20.344 -5.324 1 91.88 68 SER B N 1
ATOM 1326 C CA . SER B 1 68 ? 4.824 -19.875 -4.543 1 91.88 68 SER B CA 1
ATOM 1327 C C . SER B 1 68 ? 3.719 -19.344 -5.445 1 91.88 68 SER B C 1
ATOM 1329 O O . SER B 1 68 ? 3.977 -18.516 -6.328 1 91.88 68 SER B O 1
ATOM 1331 N N . GLU B 1 69 ? 2.504 -19.828 -5.164 1 93.88 69 GLU B N 1
ATOM 1332 C CA . GLU B 1 69 ? 1.347 -19.297 -5.879 1 93.88 69 GLU B CA 1
ATOM 1333 C C . GLU B 1 69 ? 0.882 -17.984 -5.277 1 93.88 69 GLU B C 1
ATOM 1335 O O . GLU B 1 69 ? 1.022 -17.75 -4.07 1 93.88 69 GLU B O 1
ATOM 1340 N N . LEU B 1 70 ? 0.388 -17.156 -6.195 1 93.44 70 LEU B N 1
ATOM 1341 C CA . LEU B 1 70 ? -0.203 -15.891 -5.77 1 93.44 70 LEU B CA 1
ATOM 1342 C C . LEU B 1 70 ? -1.726 -15.977 -5.762 1 93.44 70 LEU B C 1
ATOM 1344 O O . LEU B 1 70 ? -2.328 -16.453 -6.73 1 93.44 70 LEU B O 1
ATOM 1348 N N . TYR B 1 71 ? -2.293 -15.477 -4.625 1 91.81 71 TYR B N 1
ATOM 1349 C CA . TYR B 1 71 ? -3.746 -15.5 -4.496 1 91.81 71 TYR B CA 1
ATOM 1350 C C . TYR B 1 71 ? -4.305 -14.086 -4.387 1 91.81 71 TYR B C 1
ATOM 1352 O O . TYR B 1 71 ? -3.744 -13.242 -3.68 1 91.81 71 TYR B O 1
ATOM 1360 N N . SER B 1 72 ? -5.438 -13.93 -5.078 1 90.38 72 SER B N 1
ATOM 1361 C CA . SER B 1 72 ? -6 -12.586 -5.129 1 90.38 72 SER B CA 1
ATOM 1362 C C . SER B 1 72 ? -6.602 -12.188 -3.783 1 90.38 72 SER B C 1
ATOM 1364 O O . SER B 1 72 ? -7.414 -12.922 -3.217 1 90.38 72 SER B O 1
ATOM 1366 N N . PRO B 1 73 ? -6.188 -11.047 -3.334 1 86.88 73 PRO B N 1
ATOM 1367 C CA . PRO B 1 73 ? -6.785 -10.555 -2.09 1 86.88 73 PRO B CA 1
ATOM 1368 C C . PRO B 1 73 ? -8.086 -9.797 -2.322 1 86.88 73 PRO B C 1
ATOM 1370 O O . PRO B 1 73 ? -8.703 -9.305 -1.369 1 86.88 73 PRO B O 1
ATOM 1373 N N . LEU B 1 74 ? -8.555 -9.664 -3.549 1 86.56 74 LEU B N 1
ATOM 1374 C CA . LEU B 1 74 ? -9.727 -8.859 -3.871 1 86.56 74 LEU B CA 1
ATOM 1375 C C . LEU B 1 74 ? -10.461 -9.438 -5.078 1 86.56 74 LEU B C 1
ATOM 1377 O O . LEU B 1 74 ? -9.938 -10.312 -5.766 1 86.56 74 LEU B O 1
ATOM 1381 N N . THR B 1 75 ? -11.641 -9.008 -5.164 1 89.56 75 THR B N 1
ATOM 1382 C CA . THR B 1 75 ? -12.453 -9.367 -6.32 1 89.56 75 THR B CA 1
ATOM 1383 C C . THR B 1 75 ? -12.539 -8.203 -7.301 1 89.56 75 THR B C 1
ATOM 1385 O O . THR B 1 75 ? -12.734 -7.055 -6.895 1 89.56 75 THR B O 1
ATOM 1388 N N . GLY B 1 76 ? -12.359 -8.461 -8.578 1 93.19 76 GLY B N 1
ATOM 1389 C CA . GLY B 1 76 ? -12.445 -7.438 -9.609 1 93.19 76 GLY B CA 1
ATOM 1390 C C . GLY B 1 76 ? -11.789 -7.855 -10.914 1 93.19 76 GLY B C 1
ATOM 1391 O O . GLY B 1 76 ? -11.523 -9.039 -11.133 1 93.19 76 GLY B O 1
ATOM 1392 N N . GLU B 1 77 ? -11.617 -6.855 -11.766 1 97.5 77 GLU B N 1
ATOM 1393 C CA . GLU B 1 77 ? -10.969 -7.09 -13.055 1 97.5 77 GLU B CA 1
ATOM 1394 C C . GLU B 1 77 ? -9.602 -6.418 -13.117 1 97.5 77 GLU B C 1
ATOM 1396 O O . GLU B 1 77 ? -9.469 -5.242 -12.773 1 97.5 77 GLU B O 1
ATOM 1401 N N . VAL B 1 78 ? -8.586 -7.23 -13.578 1 98 78 VAL B N 1
ATOM 1402 C CA . VAL B 1 78 ? -7.23 -6.703 -13.711 1 98 78 VAL B CA 1
ATOM 1403 C C . VAL B 1 78 ? -7.184 -5.676 -14.844 1 98 78 VAL B C 1
ATOM 1405 O O . VAL B 1 78 ? -7.539 -5.984 -15.984 1 98 78 VAL B O 1
ATOM 1408 N N . THR B 1 79 ? -6.73 -4.449 -14.453 1 98.56 79 THR B N 1
ATOM 1409 C CA . THR B 1 79 ? -6.711 -3.426 -15.492 1 98.56 79 THR B CA 1
ATOM 1410 C C . THR B 1 79 ? -5.277 -3.055 -15.867 1 98.56 79 THR B C 1
ATOM 1412 O O . THR B 1 79 ? -5.039 -2.439 -16.906 1 98.56 79 THR B O 1
ATOM 1415 N N . GLU B 1 80 ? -4.316 -3.268 -15.07 1 98.44 80 GLU B N 1
ATOM 1416 C CA . GLU B 1 80 ? -2.893 -3.096 -15.336 1 98.44 80 GLU B CA 1
ATOM 1417 C C . GLU B 1 80 ? -2.076 -4.23 -14.727 1 98.44 80 GLU B C 1
ATOM 1419 O O . GLU B 1 80 ? -2.422 -4.75 -13.664 1 98.44 80 GLU B O 1
ATOM 1424 N N . VAL B 1 81 ? -0.984 -4.602 -15.43 1 98.69 81 VAL B N 1
ATOM 1425 C CA . VAL B 1 81 ? -0.047 -5.613 -14.953 1 98.69 81 VAL B CA 1
ATOM 1426 C C . VAL B 1 81 ? 1.383 -5.09 -15.07 1 98.69 81 VAL B C 1
ATOM 1428 O O . VAL B 1 81 ? 1.729 -4.426 -16.047 1 98.69 81 VAL B O 1
ATOM 1431 N N . ASN B 1 82 ? 2.176 -5.375 -14.023 1 98.69 82 ASN B N 1
ATOM 1432 C CA . ASN B 1 82 ? 3.572 -4.945 -14.023 1 98.69 82 ASN B CA 1
ATOM 1433 C C . ASN B 1 82 ? 4.422 -5.809 -14.953 1 98.69 82 ASN B C 1
ATOM 1435 O O . ASN B 1 82 ? 5.016 -6.797 -14.516 1 98.69 82 ASN B O 1
ATOM 1439 N N . THR B 1 83 ? 4.594 -5.387 -16.125 1 98.31 83 THR B N 1
ATOM 1440 C CA . THR B 1 83 ? 5.262 -6.184 -17.156 1 98.31 83 THR B CA 1
ATOM 1441 C C . THR B 1 83 ? 6.773 -6.184 -16.938 1 98.31 83 THR B C 1
ATOM 1443 O O . THR B 1 83 ? 7.484 -7.031 -17.484 1 98.31 83 THR B O 1
ATOM 1446 N N . ALA B 1 84 ? 7.281 -5.254 -16.203 1 98.44 84 ALA B N 1
ATOM 1447 C CA . ALA B 1 84 ? 8.711 -5.203 -15.922 1 98.44 84 ALA B CA 1
ATOM 1448 C C . ALA B 1 84 ? 9.172 -6.469 -15.203 1 98.44 84 ALA B C 1
ATOM 1450 O O . ALA B 1 84 ? 10.344 -6.844 -15.281 1 98.44 84 ALA B O 1
ATOM 1451 N N . LEU B 1 85 ? 8.25 -7.145 -14.508 1 98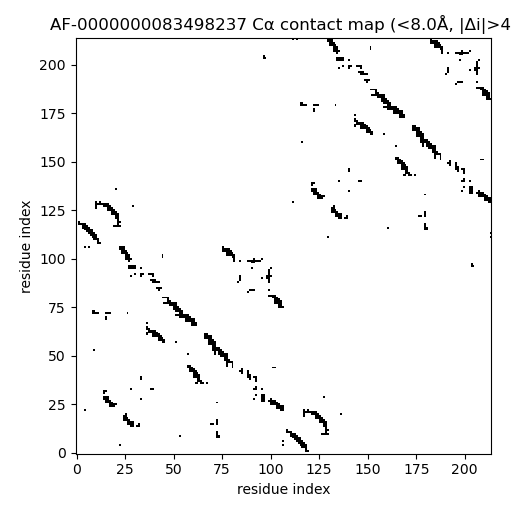.62 85 LEU B N 1
ATOM 1452 C CA . LEU B 1 85 ? 8.609 -8.281 -13.664 1 98.62 85 LEU B CA 1
ATOM 1453 C C . LEU B 1 85 ? 8.953 -9.5 -14.516 1 98.62 85 LEU B C 1
ATOM 1455 O O . LEU B 1 85 ? 9.586 -10.438 -14.031 1 98.62 85 LEU B O 1
ATOM 1459 N N . ALA B 1 86 ? 8.523 -9.523 -15.758 1 97.62 86 ALA B N 1
ATOM 1460 C CA . ALA B 1 86 ? 8.883 -10.625 -16.656 1 97.62 86 ALA B CA 1
ATOM 1461 C C . ALA B 1 86 ? 10.383 -10.641 -16.922 1 97.62 86 ALA B C 1
ATOM 1463 O O . ALA B 1 86 ? 11.008 -11.703 -16.953 1 97.62 86 ALA B O 1
ATOM 1464 N N . ASP B 1 87 ? 10.875 -9.445 -17.047 1 98.12 87 ASP B N 1
ATOM 1465 C CA . ASP B 1 87 ? 12.289 -9.32 -17.375 1 98.12 87 ASP B CA 1
ATOM 1466 C C . ASP B 1 87 ? 13.133 -9.117 -16.125 1 98.12 87 ASP B C 1
ATOM 1468 O O . ASP B 1 87 ? 14.32 -9.445 -16.109 1 98.12 87 ASP B O 1
ATOM 1472 N N . ASN B 1 88 ? 12.578 -8.562 -15.133 1 98.56 88 ASN B N 1
ATOM 1473 C CA . ASN B 1 88 ? 13.289 -8.234 -13.898 1 98.56 88 ASN B CA 1
ATOM 1474 C C . ASN B 1 88 ? 12.492 -8.664 -12.672 1 98.56 88 ASN B C 1
ATOM 1476 O O . ASN B 1 88 ? 12.086 -7.82 -11.859 1 98.56 88 ASN B O 1
ATOM 1480 N N . PRO B 1 89 ? 12.375 -9.977 -12.492 1 98.44 89 PRO B N 1
ATOM 1481 C CA . PRO B 1 89 ? 11.586 -10.453 -11.352 1 98.44 89 PRO B CA 1
ATOM 1482 C C . PRO B 1 89 ? 12.188 -10.047 -10.008 1 98.44 89 PRO B C 1
ATOM 1484 O O . PRO B 1 89 ? 11.484 -10.008 -8.992 1 98.44 89 PRO B O 1
ATOM 1487 N N . GLY B 1 90 ? 13.469 -9.688 -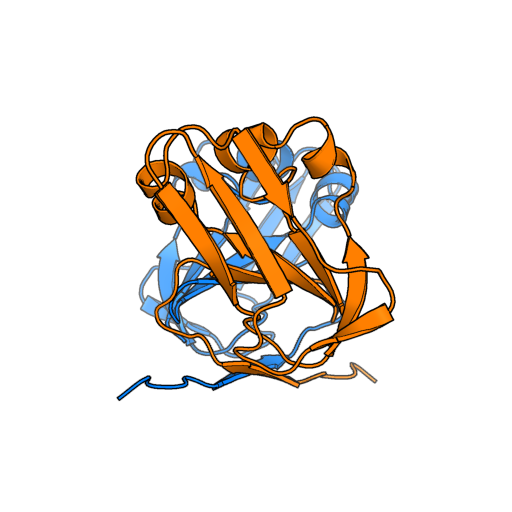9.969 1 98.38 90 GLY B N 1
ATOM 1488 C CA . GLY B 1 90 ? 14.148 -9.258 -8.758 1 98.38 90 GLY B CA 1
ATOM 1489 C C . GLY B 1 90 ? 13.57 -7.988 -8.164 1 98.38 90 GLY B C 1
ATOM 1490 O O . GLY B 1 90 ? 13.844 -7.656 -7.008 1 98.38 90 GLY B O 1
ATOM 1491 N N . LEU B 1 91 ? 12.773 -7.23 -8.906 1 98.5 91 LEU B N 1
ATOM 1492 C CA . LEU B 1 91 ? 12.102 -6.043 -8.391 1 98.5 91 LEU B CA 1
ATOM 1493 C C . LEU B 1 91 ? 11.18 -6.402 -7.227 1 98.5 91 LEU B C 1
ATOM 1495 O O . LEU B 1 91 ? 10.977 -5.594 -6.316 1 98.5 91 LEU B O 1
ATOM 1499 N N . VAL B 1 92 ? 10.688 -7.66 -7.242 1 97.88 92 VAL B N 1
ATOM 1500 C CA . VAL B 1 92 ? 9.844 -8.117 -6.141 1 97.88 92 VAL B CA 1
ATOM 1501 C C . VAL B 1 92 ? 10.633 -8.078 -4.836 1 97.88 92 VAL B C 1
ATOM 1503 O O . VAL B 1 92 ? 10.078 -7.773 -3.777 1 97.88 92 VAL B O 1
ATOM 1506 N N . ASN B 1 93 ? 11.961 -8.406 -4.953 1 97.88 93 ASN B N 1
ATOM 1507 C CA . ASN B 1 93 ? 12.828 -8.398 -3.779 1 97.88 93 ASN B CA 1
ATOM 1508 C C . ASN B 1 93 ? 13.266 -6.984 -3.412 1 97.88 93 ASN B C 1
ATOM 1510 O O . ASN B 1 93 ? 13.234 -6.605 -2.24 1 97.88 93 ASN B O 1
ATOM 1514 N N . LYS B 1 94 ? 13.617 -6.195 -4.34 1 96.56 94 LYS B N 1
ATOM 1515 C CA . LYS B 1 94 ? 14.312 -4.93 -4.121 1 96.56 94 LYS B CA 1
ATOM 1516 C C . LYS B 1 94 ? 13.32 -3.816 -3.773 1 96.56 94 LYS B C 1
ATOM 1518 O O . LYS B 1 94 ? 13.68 -2.859 -3.082 1 96.56 94 LYS B O 1
ATOM 1523 N N . SER B 1 95 ? 12.141 -3.91 -4.25 1 96.19 95 SER B N 1
ATOM 1524 C CA . SER B 1 95 ? 11.172 -2.818 -4.172 1 96.19 95 SER B CA 1
ATOM 1525 C C . SER B 1 95 ? 9.75 -3.348 -4.105 1 96.19 95 SER B C 1
ATOM 1527 O O . SER B 1 95 ? 8.898 -2.951 -4.906 1 96.19 95 SER B O 1
ATOM 1529 N N . CYS B 1 96 ? 9.438 -4.164 -3.053 1 94.81 96 CYS B N 1
ATOM 1530 C CA . CYS B 1 96 ? 8.188 -4.91 -2.977 1 94.81 96 CYS B CA 1
ATOM 1531 C C . CYS B 1 96 ? 6.996 -3.973 -2.797 1 94.81 96 CYS B C 1
ATOM 1533 O O . CYS B 1 96 ? 5.863 -4.332 -3.119 1 94.81 96 CYS B O 1
ATOM 1535 N N . TYR B 1 97 ? 7.176 -2.707 -2.426 1 93.44 97 TYR B N 1
ATOM 1536 C CA . TYR B 1 97 ? 6.047 -1.829 -2.139 1 93.44 97 TYR B CA 1
ATOM 1537 C C . TYR B 1 97 ? 5.879 -0.783 -3.234 1 93.44 97 TYR B C 1
ATOM 1539 O O . TYR B 1 97 ? 4.973 0.052 -3.168 1 93.44 97 TYR B O 1
ATOM 1547 N N . LYS B 1 98 ? 6.738 -0.8 -4.203 1 93 98 LYS B N 1
ATOM 1548 C CA . LYS B 1 98 ? 6.652 0.212 -5.25 1 93 98 LYS B CA 1
ATOM 1549 C C . LYS B 1 98 ? 6.879 -0.404 -6.629 1 93 98 LYS B C 1
ATOM 1551 O O . LYS B 1 98 ? 5.922 -0.729 -7.332 1 93 98 LYS B O 1
ATOM 1556 N N . ASP B 1 99 ? 8.086 -0.764 -6.965 1 96.12 99 ASP B N 1
ATOM 1557 C CA . ASP B 1 99 ? 8.406 -1.237 -8.305 1 96.12 99 ASP B CA 1
ATOM 1558 C C . ASP B 1 99 ? 8.117 -2.73 -8.445 1 96.12 99 ASP B C 1
ATOM 1560 O O . ASP B 1 99 ? 8.102 -3.266 -9.555 1 96.12 99 ASP B O 1
ATOM 1564 N N . GLY B 1 100 ? 7.855 -3.447 -7.363 1 97.5 100 GLY B N 1
ATOM 1565 C CA . GLY B 1 100 ? 7.652 -4.887 -7.387 1 97.5 100 GLY B CA 1
ATOM 1566 C C . GLY B 1 100 ? 6.191 -5.285 -7.277 1 97.5 100 GLY B C 1
ATOM 1567 O O . GLY B 1 100 ? 5.879 -6.438 -6.98 1 97.5 100 GLY B O 1
ATOM 1568 N N . GLU B 1 101 ? 5.262 -4.344 -7.48 1 97 101 GLU B N 1
ATOM 1569 C CA . GLU B 1 101 ? 3.832 -4.629 -7.426 1 97 101 GLU B CA 1
ATOM 1570 C C . GLU B 1 101 ? 3.396 -5.492 -8.609 1 97 101 GLU B C 1
ATOM 1572 O O . GLU B 1 101 ? 4.066 -5.523 -9.641 1 97 101 GLU B O 1
ATOM 1577 N N . PHE B 1 102 ? 2.252 -6.133 -8.453 1 98.06 102 PHE B N 1
ATOM 1578 C CA . PHE B 1 102 ? 1.877 -7.125 -9.453 1 98.06 102 PHE B CA 1
ATOM 1579 C C . PHE B 1 102 ? 0.865 -6.547 -10.438 1 98.06 102 PHE B C 1
ATOM 1581 O O . PHE B 1 102 ? 1.066 -6.609 -11.648 1 98.06 102 PHE B O 1
ATOM 1588 N N . SER B 1 103 ? -0.181 -6.035 -9.914 1 97.5 103 SER B N 1
ATOM 1589 C CA . SER B 1 103 ? -1.297 -5.691 -10.781 1 97.5 103 SER B CA 1
ATOM 1590 C C . SER B 1 103 ? -2.213 -4.66 -10.133 1 97.5 103 SER B C 1
ATOM 1592 O O . SER B 1 103 ? -2.104 -4.398 -8.93 1 97.5 103 SER B O 1
ATOM 1594 N N . THR B 1 104 ? -3.08 -4.059 -11.016 1 96.5 104 THR B N 1
ATOM 1595 C CA . THR B 1 104 ? -4.051 -3.057 -10.586 1 96.5 104 THR B CA 1
ATOM 1596 C C . THR B 1 104 ? -5.473 -3.531 -10.859 1 96.5 104 THR B C 1
ATOM 1598 O O . THR B 1 104 ? -5.758 -4.07 -11.938 1 96.5 104 THR B O 1
ATOM 1601 N N . VAL B 1 105 ? -6.32 -3.34 -9.781 1 93.56 105 VAL B N 1
ATOM 1602 C CA . VAL B 1 105 ? -7.727 -3.707 -9.867 1 93.56 105 VAL B CA 1
ATOM 1603 C C . VAL B 1 105 ? -8.594 -2.557 -9.359 1 93.56 105 VAL B C 1
ATOM 1605 O O . VAL B 1 105 ? -8.562 -2.229 -8.172 1 93.56 105 VAL B O 1
ATOM 1608 N N . PRO B 1 106 ? -9.328 -1.912 -10.305 1 89.56 106 PRO B N 1
ATOM 1609 C CA . PRO B 1 106 ? -10.289 -0.933 -9.805 1 89.56 106 PRO B CA 1
ATOM 1610 C C . PRO B 1 106 ? -11.312 -1.547 -8.844 1 89.56 106 PRO B C 1
ATOM 1612 O O . PRO B 1 106 ? -11.758 -2.678 -9.055 1 89.56 106 PRO B O 1
ATOM 1615 N N . LEU B 1 107 ? -11.523 -0.794 -7.797 1 81.5 107 LEU B N 1
ATOM 1616 C CA . LEU B 1 107 ? -12.469 -1.287 -6.797 1 81.5 107 LEU B CA 1
ATOM 1617 C C . LEU B 1 107 ? -13.844 -0.655 -6.984 1 81.5 107 LEU B C 1
ATOM 1619 O O . LEU B 1 107 ? -13.953 0.458 -7.504 1 81.5 107 LEU B O 1
#